Protein AF-A0A1I7S5J9-F1 (afdb_monomer_lite)

Secondary structure (DSSP, 8-state):
-----PPPHHHHHHHHHHHHHHHHHHHHHHHHHHHHHHH---HHHHHHHHHHHHHHHHHHHHHHHHHHH-EEEETTTTEEEE-SGGGGS-HHHHHHHHHHHHHHHHHHHHHHHHHHHHHHHHTS-TTSTT---GGGS-HHHHHHHHHHHHHHHHHHHHHHHHHHHHT----TT--------------TTSSSSSS---------

Radius of gyration: 27.11 Å; chains: 1; bounding box: 46×79×81 Å

Organism: Bursaphelenchus xylophilus (NCBI:txid6326)

Sequence (204 aa):
MPGYNLPSKTILDWYVVILRSVLVLDLIAVAFTVFVIFKASNSSIKQYSYFLIHHLAWCAIGESLVQLRGTVSLGENQCFLFYGLDEYLPRKVMLHYLFFSSIASLSRGACEVFLFLFRFAASIHPDSRFYFDIHSIPVWKTFVFLYCLIAINVYASTSRLESTTLMRPFNPGFTISLKPILISPVSLKERRFFVFVKKRFHLT

Structure (mmCIF, N/CA/C/O backbone):
data_AF-A0A1I7S5J9-F1
#
_entry.id   AF-A0A1I7S5J9-F1
#
loop_
_atom_site.group_PDB
_atom_site.id
_atom_site.type_symbol
_atom_site.label_atom_id
_atom_site.label_alt_id
_atom_site.label_comp_id
_atom_site.label_asym_id
_atom_site.label_entity_id
_atom_site.label_seq_id
_atom_site.pdbx_PDB_ins_code
_atom_site.Cartn_x
_atom_site.Cartn_y
_atom_site.Cartn_z
_atom_site.occupancy
_atom_site.B_iso_or_equiv
_atom_site.auth_seq_id
_atom_site.auth_comp_id
_atom_site.auth_asym_id
_atom_site.auth_atom_id
_atom_site.pdbx_PDB_model_num
ATOM 1 N N . MET A 1 1 ? 26.648 14.318 -20.212 1.00 44.19 1 MET A N 1
ATOM 2 C CA . MET A 1 1 ? 25.645 13.764 -19.277 1.00 44.19 1 MET A CA 1
ATOM 3 C C . MET A 1 1 ? 26.232 12.493 -18.690 1.00 44.19 1 MET A C 1
ATOM 5 O O . MET A 1 1 ? 26.596 11.635 -19.487 1.00 44.19 1 MET A O 1
ATOM 9 N N . PRO A 1 2 ? 26.425 12.386 -17.366 1.00 45.53 2 PRO A N 1
ATOM 10 C CA . PRO A 1 2 ? 26.871 11.132 -16.767 1.00 45.53 2 PRO A CA 1
ATOM 11 C C . PRO A 1 2 ? 25.844 10.045 -17.103 1.00 45.53 2 PRO A C 1
ATOM 13 O O . PRO A 1 2 ? 24.643 10.239 -16.916 1.00 45.53 2 PRO A O 1
ATOM 16 N N . GLY A 1 3 ? 26.307 8.943 -17.693 1.00 54.00 3 GLY A N 1
ATOM 17 C CA . GLY A 1 3 ? 25.453 7.802 -17.994 1.00 54.00 3 GLY A CA 1
ATOM 18 C C . GLY A 1 3 ? 24.926 7.223 -16.688 1.00 54.00 3 GLY A C 1
ATOM 19 O O . GLY A 1 3 ? 25.708 6.898 -15.798 1.00 54.00 3 GLY A O 1
ATOM 20 N N . TYR A 1 4 ? 23.606 7.119 -16.550 1.00 58.88 4 TYR A N 1
ATOM 21 C CA . TYR A 1 4 ? 23.027 6.375 -15.441 1.00 58.88 4 TYR A CA 1
ATOM 22 C C . TYR A 1 4 ? 23.421 4.910 -15.602 1.00 58.88 4 TYR A C 1
ATOM 24 O O . TYR A 1 4 ? 23.020 4.260 -16.570 1.00 58.88 4 TYR A O 1
ATOM 32 N N . ASN A 1 5 ? 24.204 4.397 -14.656 1.00 68.38 5 ASN A N 1
ATOM 33 C CA . ASN A 1 5 ? 24.484 2.973 -14.570 1.00 68.38 5 ASN A CA 1
ATOM 34 C C . ASN A 1 5 ? 23.189 2.273 -14.159 1.00 68.38 5 ASN A C 1
ATOM 36 O O . ASN A 1 5 ? 22.818 2.255 -12.986 1.00 68.38 5 ASN A O 1
ATOM 40 N N . LEU A 1 6 ? 22.467 1.752 -15.149 1.00 69.88 6 LEU A N 1
ATOM 41 C CA . LEU A 1 6 ? 21.321 0.889 -14.904 1.00 69.88 6 LEU A CA 1
ATOM 42 C C . LEU A 1 6 ? 21.796 -0.357 -14.135 1.00 69.88 6 LEU A C 1
ATOM 44 O O . LEU A 1 6 ? 22.893 -0.856 -14.407 1.00 69.88 6 LEU A O 1
ATOM 48 N N . PRO A 1 7 ? 20.998 -0.865 -13.178 1.00 75.00 7 PRO A N 1
ATOM 49 C CA . PRO A 1 7 ? 21.336 -2.092 -12.469 1.00 75.00 7 PRO A CA 1
ATOM 50 C C . PRO A 1 7 ? 21.503 -3.248 -13.460 1.00 75.00 7 PRO A C 1
ATOM 52 O O . PRO A 1 7 ? 20.842 -3.297 -14.500 1.00 75.00 7 PRO A O 1
ATOM 55 N N . SER A 1 8 ? 22.396 -4.189 -13.143 1.00 85.25 8 SER A N 1
ATOM 56 C CA . SER A 1 8 ? 22.592 -5.368 -13.986 1.00 85.25 8 SER A CA 1
ATOM 57 C C . SER A 1 8 ? 21.299 -6.184 -14.068 1.00 85.25 8 SER A C 1
ATOM 59 O O . SER A 1 8 ? 20.539 -6.272 -13.100 1.00 85.25 8 SER A O 1
ATOM 61 N N . LYS A 1 9 ? 21.059 -6.818 -15.221 1.00 82.38 9 LYS A N 1
ATOM 62 C CA . LYS A 1 9 ? 19.860 -7.639 -15.447 1.00 82.38 9 LYS A CA 1
ATOM 63 C C . LYS A 1 9 ? 19.673 -8.703 -14.358 1.00 82.38 9 LYS A C 1
ATOM 65 O O . LYS A 1 9 ? 18.568 -8.907 -13.883 1.00 82.38 9 LYS A O 1
ATOM 70 N N . THR A 1 10 ? 20.768 -9.305 -13.898 1.00 85.38 10 THR A N 1
ATOM 71 C CA . THR A 1 10 ? 20.751 -10.310 -12.830 1.00 85.38 10 THR A CA 1
ATOM 72 C C . THR A 1 10 ? 20.177 -9.766 -11.523 1.00 85.38 10 THR A C 1
ATOM 74 O O . THR A 1 10 ? 19.365 -10.434 -10.893 1.00 85.38 10 THR A O 1
ATOM 77 N N . ILE A 1 11 ? 20.572 -8.556 -11.109 1.00 86.00 11 ILE A N 1
ATOM 78 C CA . ILE A 1 11 ? 20.056 -7.929 -9.878 1.00 86.00 11 ILE A CA 1
ATOM 79 C C . ILE A 1 11 ? 18.554 -7.690 -10.005 1.00 86.00 11 ILE A C 1
ATOM 81 O O . ILE A 1 11 ? 17.799 -7.905 -9.058 1.00 86.00 11 ILE A O 1
ATOM 85 N N . LEU A 1 12 ? 18.127 -7.267 -11.189 1.00 82.12 12 LEU A N 1
ATOM 86 C CA . LEU A 1 12 ? 16.733 -6.993 -11.453 1.00 82.12 12 LEU A CA 1
ATOM 87 C C . LEU A 1 12 ? 15.870 -8.264 -11.452 1.00 82.12 12 LEU A C 1
ATOM 89 O O . LEU A 1 12 ? 14.803 -8.272 -10.840 1.00 82.12 12 LEU A O 1
ATOM 93 N N . ASP A 1 13 ? 16.344 -9.344 -12.073 1.00 84.00 13 ASP A N 1
ATOM 94 C CA . ASP A 1 13 ? 15.641 -10.630 -12.086 1.00 84.00 13 ASP A CA 1
ATOM 95 C C . ASP A 1 13 ? 15.451 -11.160 -10.650 1.00 84.00 13 ASP A C 1
ATOM 97 O O . ASP A 1 13 ? 14.352 -11.574 -10.271 1.00 84.00 13 ASP A O 1
ATOM 101 N N . TRP A 1 14 ? 16.487 -11.062 -9.807 1.00 88.00 14 TRP A N 1
ATOM 102 C CA . TRP A 1 14 ? 16.390 -11.405 -8.383 1.00 88.00 14 TRP A CA 1
ATOM 103 C C . TRP A 1 14 ? 15.402 -10.519 -7.624 1.00 88.00 14 TRP A C 1
ATOM 105 O O . TRP A 1 14 ? 14.615 -11.029 -6.825 1.00 88.00 14 TRP A O 1
ATOM 115 N N . TYR A 1 15 ? 15.407 -9.211 -7.888 1.00 85.44 15 TYR A N 1
ATOM 116 C CA . TYR A 1 15 ? 14.458 -8.279 -7.283 1.00 85.44 15 TYR A CA 1
ATOM 117 C C . TYR A 1 15 ? 13.005 -8.673 -7.591 1.00 85.44 15 TYR A C 1
ATOM 119 O O . TYR A 1 15 ? 12.185 -8.743 -6.676 1.00 85.44 15 TYR A O 1
ATOM 127 N N . VAL A 1 16 ? 12.696 -9.018 -8.845 1.00 84.00 16 VAL A N 1
ATOM 128 C CA . VAL A 1 16 ? 11.351 -9.461 -9.252 1.00 84.00 16 VAL A CA 1
ATOM 129 C C . VAL A 1 16 ? 10.950 -10.767 -8.560 1.00 84.00 16 VAL A C 1
ATOM 131 O O . VAL A 1 16 ? 9.805 -10.907 -8.125 1.00 84.00 16 VAL A O 1
ATOM 134 N N . VAL A 1 17 ? 11.872 -11.725 -8.421 1.00 88.44 17 VAL A N 1
ATOM 135 C CA . VAL A 1 17 ? 11.606 -12.987 -7.706 1.00 88.44 17 VAL A CA 1
ATOM 136 C C . VAL A 1 17 ? 11.303 -12.733 -6.228 1.00 88.44 17 VAL A C 1
ATOM 138 O O . VAL A 1 17 ? 10.336 -13.290 -5.701 1.00 88.44 17 VAL A O 1
ATOM 141 N N . ILE A 1 18 ? 12.080 -11.871 -5.568 1.00 89.50 18 ILE A N 1
ATOM 142 C CA . ILE A 1 18 ? 11.868 -11.508 -4.160 1.00 89.50 18 ILE A CA 1
ATOM 143 C C . ILE A 1 18 ? 10.509 -10.830 -3.990 1.00 89.50 18 ILE A C 1
ATOM 145 O O . ILE A 1 18 ? 9.713 -11.266 -3.165 1.00 89.50 18 ILE A O 1
ATOM 149 N N . LEU A 1 19 ? 10.214 -9.825 -4.813 1.00 86.81 19 LEU A N 1
ATOM 150 C CA . LEU A 1 19 ? 8.951 -9.088 -4.805 1.00 86.81 19 LEU A CA 1
ATOM 151 C C . LEU A 1 19 ? 7.740 -10.031 -4.934 1.00 86.81 19 LEU A C 1
ATOM 153 O O . LEU A 1 19 ? 6.800 -9.952 -4.148 1.00 86.81 19 LEU A O 1
ATOM 157 N N . ARG A 1 20 ? 7.784 -10.983 -5.877 1.00 86.25 20 ARG A N 1
ATOM 158 C CA . ARG A 1 20 ? 6.718 -11.986 -6.059 1.00 86.25 20 ARG A CA 1
ATOM 159 C C . ARG A 1 20 ? 6.608 -12.952 -4.881 1.00 86.25 20 ARG A C 1
ATOM 161 O O . ARG A 1 20 ? 5.505 -13.352 -4.524 1.00 86.25 20 ARG A O 1
ATOM 168 N N . SER A 1 21 ? 7.734 -13.331 -4.284 1.00 91.62 21 SER A N 1
ATOM 169 C CA . SER A 1 21 ? 7.755 -14.232 -3.126 1.00 91.62 21 SER A CA 1
ATOM 170 C C . SER A 1 21 ? 7.154 -13.562 -1.891 1.00 91.62 21 SER A C 1
ATOM 172 O O . SER A 1 21 ? 6.355 -14.179 -1.192 1.00 91.62 21 SER A O 1
ATOM 174 N N . VAL A 1 22 ? 7.483 -12.286 -1.660 1.00 90.44 22 VAL A N 1
ATOM 175 C CA . VAL A 1 22 ? 6.895 -11.476 -0.584 1.00 90.44 22 VAL A CA 1
ATOM 176 C C . VAL A 1 22 ? 5.383 -11.362 -0.761 1.00 90.44 22 VAL A C 1
ATOM 178 O O . VAL A 1 22 ? 4.659 -11.580 0.205 1.00 90.44 22 VAL A O 1
ATOM 181 N N . LEU A 1 23 ? 4.899 -11.141 -1.987 1.00 89.31 23 LEU A N 1
ATOM 182 C CA . LEU A 1 23 ? 3.463 -11.076 -2.268 1.00 89.31 23 LEU A CA 1
ATOM 183 C C . LEU A 1 23 ? 2.741 -12.375 -1.899 1.00 89.31 23 LEU A C 1
ATOM 185 O O . LEU A 1 23 ? 1.693 -12.352 -1.260 1.00 89.31 23 LEU A O 1
ATOM 189 N N . VAL A 1 24 ? 3.301 -13.523 -2.287 1.00 92.94 24 VAL A N 1
ATOM 190 C CA . VAL A 1 24 ? 2.710 -14.831 -1.965 1.00 92.94 24 VAL A CA 1
ATOM 191 C C . VAL A 1 24 ? 2.688 -15.065 -0.454 1.00 92.94 24 VAL A C 1
ATOM 193 O O . VAL A 1 24 ? 1.676 -15.524 0.075 1.00 92.94 24 VAL A O 1
ATOM 196 N N . LEU A 1 25 ? 3.775 -14.732 0.246 1.00 93.88 25 LEU A N 1
ATOM 197 C CA . LEU A 1 25 ? 3.846 -14.860 1.702 1.00 93.88 25 LEU A CA 1
ATOM 198 C C . LEU A 1 25 ? 2.836 -13.949 2.410 1.00 93.88 25 LEU A C 1
ATOM 200 O O . LEU A 1 25 ? 2.180 -14.400 3.348 1.00 93.88 25 LEU A O 1
ATOM 204 N N . ASP A 1 26 ? 2.667 -12.714 1.938 1.00 92.44 26 ASP A N 1
ATOM 205 C CA . ASP A 1 26 ? 1.691 -11.765 2.479 1.00 92.44 26 ASP A CA 1
ATOM 206 C C . ASP A 1 26 ? 0.253 -12.281 2.308 1.00 92.44 26 ASP A C 1
ATOM 208 O O . ASP A 1 26 ? -0.512 -12.347 3.270 1.00 92.44 26 ASP A O 1
ATOM 212 N N . LEU A 1 27 ? -0.095 -12.790 1.121 1.00 92.88 27 LEU A N 1
ATOM 213 C CA . LEU A 1 27 ? -1.412 -13.391 0.876 1.00 92.88 27 LEU A CA 1
ATOM 214 C C . LEU A 1 27 ? -1.688 -14.599 1.784 1.00 92.88 27 LEU A C 1
ATOM 216 O O . LEU A 1 27 ? -2.807 -14.752 2.282 1.00 92.88 27 LEU A O 1
ATOM 220 N N . ILE A 1 28 ? -0.681 -15.444 2.035 1.00 95.94 28 ILE A N 1
ATOM 221 C CA . ILE A 1 28 ? -0.796 -16.574 2.971 1.00 95.94 28 ILE A CA 1
ATOM 222 C C . ILE A 1 28 ? -1.025 -16.065 4.400 1.00 95.94 28 ILE A C 1
ATOM 224 O O . ILE A 1 28 ? -1.913 -16.568 5.094 1.00 95.94 28 ILE A O 1
ATOM 228 N N . ALA A 1 29 ? -0.263 -15.061 4.837 1.00 93.88 29 ALA A N 1
ATOM 229 C CA . ALA A 1 29 ? -0.395 -14.474 6.168 1.00 93.88 29 ALA A CA 1
ATOM 230 C C . ALA A 1 29 ? -1.773 -13.821 6.374 1.00 93.88 29 ALA A C 1
ATOM 232 O O . ALA A 1 29 ? -2.411 -14.024 7.414 1.00 93.88 29 ALA A O 1
ATOM 233 N N . VAL A 1 30 ? -2.279 -13.102 5.368 1.00 93.00 30 VAL A N 1
ATOM 234 C CA . VAL A 1 30 ? -3.625 -12.512 5.372 1.00 93.00 30 VAL A CA 1
ATOM 235 C C . VAL A 1 30 ? -4.692 -13.602 5.454 1.00 93.00 30 VAL A C 1
ATOM 237 O O . VAL A 1 30 ? -5.572 -13.525 6.313 1.00 93.00 30 VAL A O 1
ATOM 240 N N . ALA A 1 31 ? -4.602 -14.647 4.626 1.00 94.06 31 ALA A N 1
ATOM 241 C CA . ALA A 1 31 ? -5.555 -15.757 4.649 1.00 94.06 31 ALA A CA 1
ATOM 242 C C . ALA A 1 31 ? -5.579 -16.465 6.015 1.00 94.06 31 ALA A C 1
ATOM 244 O O . ALA A 1 31 ? -6.653 -16.736 6.561 1.00 94.06 31 ALA A O 1
ATOM 245 N N . PHE A 1 32 ? -4.404 -16.706 6.604 1.00 95.50 32 PHE A N 1
ATOM 246 C CA . PHE A 1 32 ? -4.283 -17.275 7.945 1.00 95.50 32 PHE A CA 1
ATOM 247 C C . PHE A 1 32 ? -4.897 -16.361 9.015 1.00 95.50 32 PHE A C 1
ATOM 249 O O . PHE A 1 32 ? -5.641 -16.827 9.878 1.00 95.50 32 PHE A O 1
ATOM 256 N N . THR A 1 33 ? -4.661 -15.052 8.930 1.00 92.94 33 THR A N 1
ATOM 257 C CA . THR A 1 33 ? -5.228 -14.069 9.866 1.00 92.94 33 THR A CA 1
ATOM 258 C C . THR A 1 33 ? -6.754 -14.042 9.794 1.00 92.94 33 THR A C 1
ATOM 260 O O . THR A 1 33 ? -7.424 -14.097 10.826 1.00 92.94 33 THR A O 1
ATOM 263 N N . VAL A 1 34 ? -7.323 -14.032 8.585 1.00 92.38 34 VAL A N 1
ATOM 264 C CA . VAL A 1 34 ? -8.777 -14.119 8.374 1.00 92.38 34 VAL A CA 1
ATOM 265 C C . VAL A 1 34 ? -9.336 -15.408 8.983 1.00 92.38 34 VAL A C 1
ATOM 267 O O . VAL A 1 34 ? -10.342 -15.368 9.693 1.00 92.38 34 VAL A O 1
ATOM 270 N N . PHE A 1 35 ? -8.663 -16.543 8.777 1.00 93.75 35 PHE A N 1
ATOM 271 C CA . PHE A 1 35 ? -9.053 -17.819 9.377 1.00 93.75 35 PHE A CA 1
ATOM 272 C C . PHE A 1 35 ? -9.064 -17.768 10.915 1.00 93.75 35 PHE A C 1
ATOM 274 O O . PHE A 1 35 ? -10.033 -18.215 11.534 1.00 93.75 35 PHE A O 1
ATOM 281 N N . VAL A 1 36 ? -8.036 -17.181 11.538 1.00 92.62 36 VAL A N 1
ATOM 282 C CA . VAL A 1 36 ? -7.965 -17.000 12.999 1.00 92.62 36 VAL A CA 1
ATOM 283 C C . VAL A 1 36 ? -9.107 -16.115 13.506 1.00 92.62 36 VAL A C 1
ATOM 285 O O . VAL A 1 36 ? -9.748 -16.467 14.496 1.00 92.62 36 VAL A O 1
ATOM 288 N N . ILE A 1 37 ? -9.418 -15.014 12.812 1.00 90.00 37 ILE A N 1
ATOM 289 C CA . ILE A 1 37 ? -10.535 -14.124 13.175 1.00 90.00 37 ILE A CA 1
ATOM 290 C C . ILE A 1 37 ? -11.867 -14.883 13.137 1.00 90.00 37 ILE A C 1
ATOM 292 O O . ILE A 1 37 ? -12.656 -14.772 14.074 1.00 90.00 37 ILE A O 1
ATOM 296 N N . PHE A 1 38 ? -12.106 -15.699 12.106 1.00 89.19 38 PHE A N 1
ATOM 297 C CA . PHE A 1 38 ? -13.321 -16.517 12.018 1.00 89.19 38 PHE A CA 1
ATOM 298 C C . PHE A 1 38 ? -13.411 -17.592 13.108 1.00 89.19 38 PHE A C 1
ATOM 300 O O . PHE A 1 38 ? -14.512 -17.945 13.535 1.00 89.19 38 PHE A O 1
ATOM 307 N N . LYS A 1 39 ? -12.272 -18.127 13.561 1.00 91.69 39 LYS A N 1
ATOM 308 C CA . LYS A 1 39 ? -12.216 -19.137 14.629 1.00 91.69 39 LYS A CA 1
ATOM 309 C C . LYS A 1 39 ? -12.283 -18.549 16.038 1.00 91.69 39 LYS A C 1
ATOM 311 O O . LYS A 1 39 ? -12.544 -19.302 16.976 1.00 91.69 39 LYS A O 1
ATOM 316 N N . ALA A 1 40 ? -12.084 -17.245 16.204 1.00 89.38 40 ALA A N 1
ATOM 317 C CA . ALA A 1 40 ? -12.133 -16.603 17.508 1.00 89.38 40 ALA A CA 1
ATOM 318 C C . ALA A 1 40 ? -13.533 -16.727 18.145 1.00 89.38 40 ALA A C 1
ATOM 320 O O . ALA A 1 40 ? -14.552 -16.323 17.581 1.00 89.38 40 ALA A O 1
ATOM 321 N N . SER A 1 41 ? -13.586 -17.284 19.356 1.00 76.00 41 SER A N 1
ATOM 322 C CA . SER A 1 41 ? -14.830 -17.497 20.107 1.00 76.00 41 SER A CA 1
ATOM 323 C C . SER A 1 41 ? -15.251 -16.293 20.959 1.00 76.00 41 SER A C 1
ATOM 325 O O . SER A 1 41 ? -16.404 -16.232 21.382 1.00 76.00 41 SER A O 1
ATOM 327 N N . ASN A 1 42 ? -14.356 -15.324 21.178 1.00 84.44 42 ASN A N 1
ATOM 328 C CA . ASN A 1 42 ? -14.613 -14.151 22.016 1.00 84.44 42 ASN A CA 1
ATOM 329 C C . ASN A 1 42 ? -15.722 -13.259 21.435 1.00 84.44 42 ASN A C 1
ATOM 331 O O . ASN A 1 42 ? -15.660 -12.837 20.277 1.00 84.44 42 ASN A O 1
ATOM 335 N N . SER A 1 43 ? -16.709 -12.917 22.267 1.00 78.00 43 SER A N 1
ATOM 336 C CA . SER A 1 43 ? -17.863 -12.084 21.895 1.00 78.00 43 SER A CA 1
ATOM 337 C C . SER A 1 43 ? -17.450 -10.704 21.375 1.00 78.00 43 SER A C 1
ATOM 339 O O . SER A 1 43 ? -17.957 -10.267 20.343 1.00 78.00 43 SER A O 1
ATOM 341 N N . SER A 1 44 ? -16.463 -10.066 22.014 1.00 76.06 44 SER A N 1
ATOM 342 C CA . SER A 1 44 ? -15.930 -8.771 21.578 1.00 76.06 44 SER A CA 1
ATOM 343 C C . SER A 1 44 ? -15.309 -8.841 20.181 1.00 76.06 44 SER A C 1
ATOM 345 O O . SER A 1 44 ? -15.511 -7.942 19.373 1.00 76.06 44 SER A O 1
ATOM 347 N N . ILE A 1 45 ? -14.598 -9.926 19.850 1.00 75.62 45 ILE A N 1
ATOM 348 C CA . ILE A 1 45 ? -13.990 -10.092 18.520 1.00 75.62 45 ILE A CA 1
ATOM 349 C C . ILE A 1 45 ? -15.076 -10.310 17.466 1.00 75.62 45 ILE A C 1
ATOM 351 O O . ILE A 1 45 ? -14.992 -9.732 16.386 1.00 75.62 45 ILE A O 1
ATOM 355 N N . LYS A 1 46 ? -16.136 -11.068 17.774 1.00 78.56 46 LYS A N 1
ATOM 356 C CA . LYS A 1 46 ? -17.253 -11.276 16.840 1.00 78.56 46 LYS A CA 1
ATOM 357 C C . LYS A 1 46 ? -17.949 -9.973 16.456 1.00 78.56 46 LYS A C 1
ATOM 359 O O . LYS A 1 46 ? -18.221 -9.787 15.272 1.00 78.56 46 LYS A O 1
ATOM 364 N N . GLN A 1 47 ? -18.163 -9.062 17.408 1.00 83.00 47 GLN A N 1
ATOM 365 C CA . GLN A 1 47 ? -18.820 -7.775 17.149 1.00 83.00 47 GLN A CA 1
ATOM 366 C C . GLN A 1 47 ? -18.047 -6.905 16.141 1.00 83.00 47 GLN A C 1
ATOM 368 O O . GLN A 1 47 ? -18.664 -6.232 15.320 1.00 83.00 47 GLN A O 1
ATOM 373 N N . TYR A 1 48 ? -16.710 -6.967 16.150 1.00 82.06 48 TYR A N 1
ATOM 374 C CA . TYR A 1 48 ? -15.851 -6.187 15.245 1.00 82.06 48 TYR A CA 1
ATOM 375 C C . TYR A 1 48 ? -15.243 -7.002 14.092 1.00 82.06 48 TYR A C 1
ATOM 377 O O . TYR A 1 48 ? -14.533 -6.444 13.256 1.00 82.06 48 TYR A O 1
ATOM 385 N N . SER A 1 49 ? -15.523 -8.305 14.017 1.00 82.75 49 SER A N 1
ATOM 386 C CA . SER A 1 49 ? -14.899 -9.233 13.062 1.00 82.75 49 SER A CA 1
ATOM 387 C C . SER A 1 49 ? -15.105 -8.813 11.607 1.00 82.75 49 SER A C 1
ATOM 389 O O . SER A 1 49 ? -14.149 -8.789 10.837 1.00 82.75 49 SER A O 1
ATOM 391 N N . TYR A 1 50 ? -16.323 -8.403 11.245 1.00 82.12 50 TYR A N 1
ATOM 392 C CA . TYR A 1 50 ? -16.644 -7.950 9.892 1.00 82.12 50 TYR A CA 1
ATOM 393 C C . TYR A 1 50 ? -15.852 -6.696 9.501 1.00 82.12 50 TYR A C 1
ATOM 395 O O . TYR A 1 50 ? -15.261 -6.645 8.424 1.00 82.12 50 TYR A O 1
ATOM 403 N N . PHE A 1 51 ? -15.781 -5.708 10.399 1.00 83.62 51 PHE A N 1
ATOM 404 C CA . PHE A 1 51 ? -15.001 -4.490 10.176 1.00 83.62 51 PHE A CA 1
ATOM 405 C C . PHE A 1 51 ? -13.506 -4.800 10.039 1.00 83.62 51 PHE A C 1
ATOM 407 O O . PHE A 1 51 ? -12.848 -4.278 9.141 1.00 83.62 51 PHE A O 1
ATOM 414 N N . LEU A 1 52 ? -12.982 -5.690 10.888 1.00 83.88 52 LEU A N 1
ATOM 415 C CA . LEU A 1 52 ? -11.575 -6.082 10.873 1.00 83.88 52 LEU A CA 1
ATOM 416 C C . LEU A 1 52 ? -11.201 -6.835 9.590 1.00 83.88 52 LEU A C 1
ATOM 418 O O . LEU A 1 52 ? -10.180 -6.521 8.984 1.00 83.88 52 LEU A O 1
ATOM 422 N N . ILE A 1 53 ? -12.034 -7.783 9.148 1.00 87.38 53 ILE A N 1
ATOM 423 C CA . ILE A 1 53 ? -11.821 -8.527 7.897 1.00 87.38 53 ILE A CA 1
ATOM 424 C C . ILE A 1 53 ? -11.898 -7.582 6.699 1.00 87.38 53 ILE A C 1
ATOM 426 O O . ILE A 1 53 ? -11.041 -7.644 5.822 1.00 87.38 53 ILE A O 1
ATOM 430 N N . HIS A 1 54 ? -12.886 -6.686 6.669 1.00 84.50 54 HIS A N 1
ATOM 431 C CA . HIS A 1 54 ? -13.021 -5.706 5.597 1.00 84.50 54 HIS A CA 1
ATOM 432 C C . HIS A 1 54 ? -11.797 -4.781 5.527 1.00 84.50 54 HIS A C 1
ATOM 434 O O . HIS A 1 54 ? -11.233 -4.588 4.452 1.00 84.50 54 HIS A O 1
ATOM 440 N N . HIS A 1 55 ? -11.337 -4.259 6.668 1.00 83.31 55 HIS A N 1
ATOM 441 C CA . HIS A 1 55 ? -10.118 -3.452 6.745 1.00 83.31 55 HIS A CA 1
ATOM 442 C C . HIS A 1 55 ? -8.889 -4.232 6.257 1.00 83.31 55 HIS A C 1
ATOM 444 O O . HIS A 1 55 ? -8.153 -3.750 5.400 1.00 83.31 55 HIS A O 1
ATOM 450 N N . LEU A 1 56 ? -8.701 -5.462 6.746 1.00 88.94 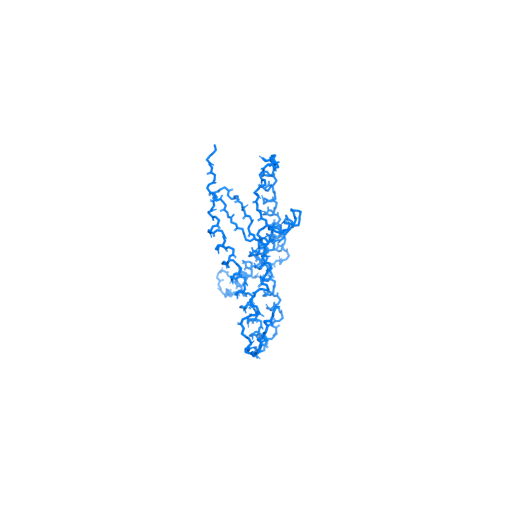56 LEU A N 1
ATOM 451 C CA . LEU A 1 56 ? -7.586 -6.326 6.358 1.00 88.94 56 LEU A CA 1
ATOM 452 C C . LEU A 1 56 ? -7.594 -6.639 4.854 1.00 88.94 56 LEU A C 1
ATOM 454 O O . LEU A 1 56 ? -6.541 -6.606 4.223 1.00 88.94 56 LEU A O 1
ATOM 458 N N . ALA A 1 57 ? -8.767 -6.888 4.268 1.00 86.88 57 ALA A N 1
ATOM 459 C CA . ALA A 1 57 ? -8.915 -7.129 2.837 1.00 86.88 57 ALA A CA 1
ATOM 460 C C . ALA A 1 57 ? -8.491 -5.907 2.008 1.00 86.88 57 ALA A C 1
ATOM 462 O O . ALA A 1 57 ? -7.721 -6.050 1.060 1.00 86.88 57 ALA A O 1
ATOM 463 N N . TRP A 1 58 ? -8.927 -4.700 2.383 1.00 83.06 58 TRP A N 1
ATOM 464 C CA . TRP A 1 58 ? -8.503 -3.473 1.701 1.00 83.06 58 TRP A CA 1
ATOM 465 C C . TRP A 1 58 ? -7.011 -3.193 1.863 1.00 83.06 58 TRP A C 1
ATOM 467 O O . TRP A 1 58 ? -6.370 -2.763 0.900 1.00 83.06 58 TRP A O 1
ATOM 477 N N . CYS A 1 59 ? -6.441 -3.485 3.035 1.00 87.38 59 CYS A N 1
ATOM 478 C CA . CYS A 1 59 ? -4.999 -3.414 3.231 1.00 87.38 59 CYS A CA 1
ATOM 479 C C . CYS A 1 59 ? -4.281 -4.376 2.278 1.00 87.38 59 CYS A C 1
ATOM 481 O O . CYS A 1 59 ? -3.447 -3.918 1.497 1.00 87.38 59 CYS A O 1
ATOM 483 N N . ALA A 1 60 ? -4.664 -5.654 2.250 1.00 88.94 60 ALA A N 1
ATOM 484 C CA . ALA A 1 60 ? -4.062 -6.660 1.374 1.00 88.94 60 ALA A CA 1
ATOM 485 C C . ALA A 1 60 ? -4.173 -6.294 -0.118 1.00 88.94 60 ALA A C 1
ATOM 487 O O . ALA A 1 60 ? -3.201 -6.429 -0.862 1.00 88.94 60 ALA A O 1
ATOM 488 N N . ILE A 1 61 ? -5.324 -5.767 -0.556 1.00 86.56 61 ILE A N 1
ATOM 489 C CA . ILE A 1 61 ? -5.515 -5.264 -1.927 1.00 86.56 61 ILE A CA 1
ATOM 490 C C . ILE A 1 61 ? -4.541 -4.116 -2.215 1.00 86.56 61 ILE A C 1
ATOM 492 O O . ILE A 1 61 ? -3.850 -4.137 -3.233 1.00 86.56 61 ILE A O 1
ATOM 496 N N . GLY A 1 62 ? -4.457 -3.126 -1.323 1.00 85.50 62 GLY A N 1
ATOM 497 C CA . GLY A 1 62 ? -3.548 -1.991 -1.481 1.00 85.50 62 GLY A CA 1
ATOM 498 C C . GLY A 1 62 ? -2.080 -2.415 -1.541 1.00 85.50 62 GLY A C 1
ATOM 499 O O . GLY A 1 62 ? -1.340 -1.939 -2.399 1.00 85.50 62 GLY A O 1
ATOM 500 N N . GLU A 1 63 ? -1.670 -3.346 -0.679 1.00 85.75 63 GLU A N 1
ATOM 501 C CA . GLU A 1 63 ? -0.304 -3.881 -0.651 1.00 85.75 63 GLU A CA 1
ATOM 502 C C . GLU A 1 63 ? 0.021 -4.646 -1.929 1.00 85.75 63 GLU A C 1
ATOM 504 O O . GLU A 1 63 ? 1.049 -4.401 -2.557 1.00 85.75 63 GLU A O 1
ATOM 509 N N . SER A 1 64 ? -0.909 -5.497 -2.366 1.00 87.88 64 SER A N 1
ATOM 510 C CA . SER A 1 64 ? -0.780 -6.261 -3.603 1.00 87.88 64 SER A CA 1
ATOM 511 C C . SER A 1 64 ? -0.598 -5.337 -4.804 1.00 87.88 64 SER A C 1
ATOM 513 O O . SER A 1 64 ? 0.300 -5.560 -5.609 1.00 87.88 64 SER A O 1
ATOM 515 N N . LEU A 1 65 ? -1.386 -4.261 -4.908 1.00 84.81 65 LEU A N 1
ATOM 516 C CA . LEU A 1 65 ? -1.263 -3.286 -5.998 1.00 84.81 65 LEU A CA 1
ATOM 517 C C . LEU A 1 65 ? 0.113 -2.602 -6.018 1.00 84.81 65 LEU A C 1
ATOM 519 O O . LEU A 1 65 ? 0.688 -2.403 -7.090 1.00 84.81 65 LEU A O 1
ATOM 523 N N . VAL A 1 66 ? 0.656 -2.263 -4.846 1.00 82.25 66 VAL A N 1
ATOM 524 C CA . VAL A 1 66 ? 1.983 -1.639 -4.717 1.00 82.25 66 VAL A CA 1
ATOM 525 C C . VAL A 1 66 ? 3.099 -2.621 -5.046 1.00 82.25 66 VAL A C 1
ATOM 527 O O . VAL A 1 66 ? 4.027 -2.268 -5.774 1.00 82.25 66 VAL A O 1
ATOM 530 N N . GLN A 1 67 ? 3.012 -3.850 -4.538 1.00 84.31 67 GLN A N 1
ATOM 531 C CA . GLN A 1 67 ? 4.009 -4.878 -4.807 1.00 84.31 67 GLN A CA 1
ATOM 532 C C . GLN A 1 67 ? 4.009 -5.254 -6.287 1.00 84.31 67 GLN A C 1
ATOM 534 O O . GLN A 1 67 ? 5.067 -5.283 -6.899 1.00 84.31 67 GLN A O 1
ATOM 539 N N . LEU A 1 68 ? 2.842 -5.433 -6.905 1.00 82.06 68 LEU A N 1
ATOM 540 C CA . LEU A 1 68 ? 2.725 -5.757 -8.329 1.00 82.06 68 LEU A CA 1
ATOM 541 C C . LEU A 1 68 ? 3.320 -4.687 -9.257 1.00 82.06 68 LEU A C 1
ATOM 543 O O . LEU A 1 68 ? 3.786 -5.043 -10.338 1.00 82.06 68 LEU A O 1
ATOM 547 N N . ARG A 1 69 ? 3.350 -3.418 -8.821 1.00 80.31 69 ARG A N 1
ATOM 548 C CA . ARG A 1 69 ? 3.960 -2.287 -9.541 1.00 80.31 69 ARG A CA 1
ATOM 549 C C . ARG A 1 69 ? 5.491 -2.392 -9.634 1.00 80.31 69 ARG A C 1
ATOM 551 O O . ARG A 1 69 ? 6.090 -1.904 -10.588 1.00 80.31 69 ARG A O 1
ATOM 558 N N . GLY A 1 70 ? 6.147 -2.993 -8.633 1.00 71.19 70 GLY A N 1
ATOM 559 C CA . GLY A 1 70 ? 7.595 -3.251 -8.647 1.00 71.19 70 GLY A CA 1
ATOM 560 C C . GLY A 1 70 ? 8.455 -2.021 -8.970 1.00 71.19 70 GLY A C 1
ATOM 561 O O . GLY A 1 70 ? 9.238 -2.045 -9.921 1.00 71.19 70 GLY A O 1
ATOM 562 N N . THR A 1 71 ? 8.276 -0.922 -8.227 1.00 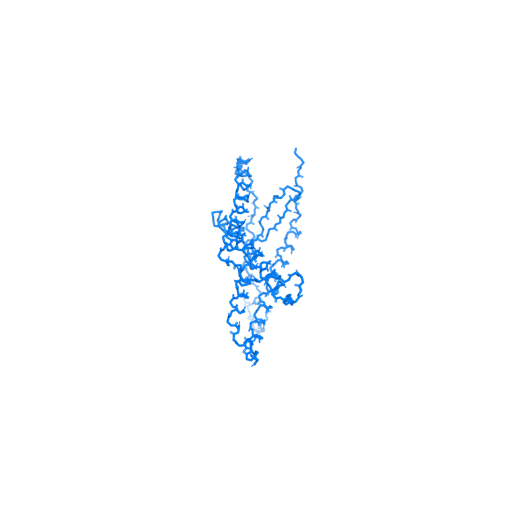71.62 71 THR A N 1
ATOM 563 C CA . THR A 1 71 ? 9.017 0.331 -8.462 1.00 71.62 71 THR A CA 1
ATOM 564 C C . THR A 1 71 ? 10.437 0.298 -7.931 1.00 71.62 71 THR A C 1
ATOM 566 O O . THR A 1 71 ? 10.643 0.103 -6.733 1.00 71.62 71 THR A O 1
ATOM 569 N N . VAL A 1 72 ? 11.387 0.664 -8.788 1.00 68.44 72 VAL A N 1
ATOM 570 C CA . VAL A 1 72 ? 12.786 0.903 -8.425 1.00 68.44 72 VAL A CA 1
ATOM 571 C C . VAL A 1 72 ? 13.119 2.375 -8.672 1.00 68.44 72 VAL A C 1
ATOM 573 O O . VAL A 1 72 ? 12.906 2.883 -9.771 1.00 68.44 72 VAL A O 1
ATOM 576 N N . SER A 1 73 ? 13.635 3.077 -7.660 1.00 69.50 73 SER A N 1
ATOM 577 C CA . SER A 1 73 ? 14.147 4.444 -7.833 1.00 69.50 73 SER A CA 1
ATOM 578 C C . SER A 1 73 ? 15.557 4.398 -8.420 1.00 69.50 73 SER A C 1
ATOM 580 O O . SER A 1 73 ? 16.464 3.812 -7.830 1.00 69.50 73 SER A O 1
ATOM 582 N N . LEU A 1 74 ? 15.756 5.033 -9.571 1.00 64.25 74 LEU A N 1
ATOM 583 C CA . LEU A 1 74 ? 17.057 5.211 -10.207 1.00 64.25 74 LEU A CA 1
ATOM 584 C C . LEU A 1 74 ? 17.746 6.452 -9.621 1.00 64.25 74 LEU A C 1
ATOM 586 O O . LEU A 1 74 ? 17.663 7.552 -10.168 1.00 64.25 74 LEU A O 1
ATOM 590 N N . GLY A 1 75 ? 18.432 6.258 -8.495 1.00 59.34 75 GLY A N 1
ATOM 591 C CA . GLY A 1 75 ? 19.304 7.265 -7.884 1.00 59.34 75 GLY A CA 1
ATOM 592 C C . GLY A 1 75 ? 18.580 8.460 -7.251 1.00 59.34 75 GLY A C 1
ATOM 593 O O . GLY A 1 75 ? 17.395 8.397 -6.923 1.00 59.34 75 GLY A O 1
ATOM 594 N N . GLU A 1 76 ? 19.328 9.551 -7.064 1.00 55.62 76 GLU A N 1
ATOM 595 C CA . GLU A 1 76 ? 18.917 10.749 -6.308 1.00 55.62 76 GLU A CA 1
ATOM 596 C C . GLU A 1 76 ? 17.800 11.559 -6.984 1.00 55.62 76 GLU A C 1
ATOM 598 O O . GLU A 1 76 ? 17.045 12.260 -6.314 1.00 55.62 76 GLU A O 1
ATOM 603 N N . ASN A 1 77 ? 17.623 11.412 -8.300 1.00 54.97 77 ASN A N 1
ATOM 604 C CA . ASN A 1 77 ? 16.669 12.212 -9.074 1.00 54.97 77 ASN A CA 1
ATOM 605 C C . ASN A 1 77 ? 15.222 11.701 -9.010 1.00 54.97 77 ASN A C 1
ATOM 607 O O . ASN A 1 77 ? 14.372 12.193 -9.750 1.00 54.97 77 ASN A O 1
ATOM 611 N N . GLN A 1 78 ? 14.924 10.729 -8.138 1.00 58.03 78 GLN A N 1
ATOM 612 C CA . GLN A 1 78 ? 13.574 10.176 -7.956 1.00 58.03 78 GLN A CA 1
ATOM 613 C C . GLN A 1 78 ? 12.942 9.710 -9.285 1.00 58.03 78 GLN A C 1
ATOM 615 O O . GLN A 1 78 ? 11.727 9.774 -9.476 1.00 58.03 78 GLN A O 1
ATOM 620 N N . CYS A 1 79 ? 13.769 9.257 -10.235 1.00 62.66 79 CYS A N 1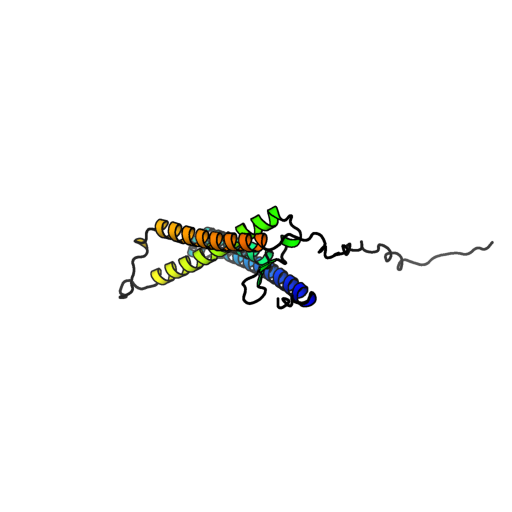
ATOM 621 C CA . CYS A 1 79 ? 13.295 8.657 -11.473 1.00 62.66 79 CYS A CA 1
ATOM 622 C C . CYS A 1 79 ? 12.875 7.219 -11.175 1.00 62.66 79 CYS A C 1
ATOM 624 O O . CYS A 1 79 ? 13.720 6.368 -10.912 1.00 62.66 79 CYS A O 1
ATOM 626 N N . PHE A 1 80 ? 11.577 6.936 -11.213 1.00 64.62 80 PHE A N 1
ATOM 627 C CA . PHE A 1 80 ? 11.072 5.585 -10.989 1.00 64.62 80 PHE A CA 1
ATOM 628 C C . PHE A 1 80 ? 11.090 4.783 -12.283 1.00 64.62 80 PHE A C 1
ATOM 630 O O . PHE A 1 80 ? 10.602 5.245 -13.317 1.00 64.62 80 PHE A O 1
ATOM 637 N N . LEU A 1 81 ? 11.631 3.571 -12.210 1.00 67.81 81 LEU A N 1
ATOM 638 C CA . LEU A 1 81 ? 11.483 2.570 -13.250 1.00 67.81 81 LEU A CA 1
ATOM 639 C C . LEU A 1 81 ? 10.604 1.427 -12.741 1.00 67.81 81 LEU A C 1
ATOM 641 O O . LEU A 1 81 ? 10.691 1.025 -11.579 1.00 67.81 81 LEU A O 1
ATOM 645 N N . PHE A 1 82 ? 9.718 0.960 -13.613 1.00 70.56 82 PHE A N 1
ATOM 646 C CA . PHE A 1 82 ? 8.670 -0.002 -13.294 1.00 70.56 82 PHE A CA 1
ATOM 647 C C . PHE A 1 82 ? 9.038 -1.335 -13.936 1.00 70.56 82 PHE A C 1
ATOM 649 O O . PHE A 1 82 ? 9.162 -1.408 -15.156 1.00 70.56 82 PHE A O 1
ATOM 656 N N . TYR A 1 83 ? 9.246 -2.360 -13.110 1.00 69.12 83 TYR A N 1
ATOM 657 C CA . TYR A 1 83 ? 9.622 -3.713 -13.546 1.00 69.12 83 TYR A CA 1
ATOM 658 C C . TYR A 1 83 ? 8.636 -4.780 -13.040 1.00 69.12 83 TYR A C 1
ATOM 660 O O . TYR A 1 83 ? 8.973 -5.954 -12.881 1.00 69.12 83 TYR A O 1
ATOM 668 N N . GLY A 1 84 ? 7.415 -4.347 -12.728 1.00 69.75 84 GLY A N 1
ATOM 669 C CA . GLY A 1 84 ? 6.327 -5.188 -12.254 1.00 69.75 84 GLY A CA 1
ATOM 670 C C . GLY A 1 84 ? 5.582 -5.938 -13.361 1.00 69.75 84 GLY A C 1
ATOM 671 O O . GLY A 1 84 ? 6.079 -6.158 -14.466 1.00 69.75 84 GLY A O 1
ATOM 672 N N . LEU A 1 85 ? 4.337 -6.315 -13.068 1.00 66.12 85 LEU A N 1
ATOM 673 C CA . LEU A 1 85 ? 3.420 -6.922 -14.050 1.00 66.12 85 LEU A CA 1
ATOM 674 C C . LEU A 1 85 ? 3.065 -5.943 -15.191 1.00 66.12 85 LEU A C 1
ATOM 676 O O . LEU A 1 85 ? 2.599 -6.338 -16.259 1.00 66.12 85 LEU A O 1
ATOM 680 N N . ASP A 1 86 ? 3.347 -4.666 -14.960 1.00 64.62 86 ASP A N 1
ATOM 681 C CA . ASP A 1 86 ? 3.050 -3.526 -15.807 1.00 64.62 86 ASP A CA 1
ATOM 682 C C . ASP A 1 86 ? 3.834 -3.527 -17.132 1.00 64.62 86 ASP A C 1
ATOM 684 O O . ASP A 1 86 ? 3.380 -2.917 -18.099 1.00 64.62 86 ASP A O 1
ATOM 688 N N . GLU A 1 87 ? 4.958 -4.253 -17.215 1.00 65.75 87 GLU A N 1
ATOM 689 C CA . GLU A 1 87 ? 5.758 -4.388 -18.445 1.00 65.75 87 GLU A CA 1
ATOM 690 C C . GLU A 1 87 ? 4.980 -5.089 -19.575 1.00 65.75 87 GLU A C 1
ATOM 692 O O . GLU A 1 87 ? 5.175 -4.795 -20.754 1.00 65.75 87 GLU A O 1
ATOM 697 N N . TYR A 1 88 ? 4.047 -5.979 -19.221 1.00 74.00 88 TYR A N 1
ATOM 698 C CA . TYR A 1 88 ? 3.217 -6.713 -20.182 1.00 74.00 88 TYR A CA 1
ATOM 699 C C . TYR A 1 88 ? 1.946 -5.951 -20.583 1.00 74.00 88 TYR A C 1
ATOM 701 O O . TYR A 1 88 ? 1.197 -6.412 -21.449 1.00 74.00 88 TYR A O 1
ATOM 709 N N . LEU A 1 89 ? 1.668 -4.804 -19.953 1.00 74.94 89 LEU A N 1
ATOM 710 C CA . LEU A 1 89 ? 0.450 -4.035 -20.183 1.00 74.94 89 LEU A CA 1
ATOM 711 C C . LEU A 1 89 ? 0.661 -2.952 -21.253 1.00 74.94 89 LEU A C 1
ATOM 713 O O . LEU A 1 89 ? 1.712 -2.314 -21.319 1.00 74.94 89 LEU A O 1
ATOM 717 N N . PRO A 1 90 ? -0.361 -2.656 -22.077 1.00 79.25 90 PRO A N 1
ATOM 718 C CA . PRO A 1 90 ? -0.289 -1.531 -22.999 1.00 79.25 90 PRO A CA 1
ATOM 719 C C . PRO A 1 90 ? -0.129 -0.214 -22.224 1.00 79.25 90 PRO A C 1
ATOM 721 O O . PRO A 1 90 ? -0.776 -0.001 -21.197 1.00 79.25 90 PRO A O 1
ATOM 724 N N . ARG A 1 91 ? 0.680 0.715 -22.760 1.00 72.25 91 ARG A N 1
ATOM 725 C CA . ARG A 1 91 ? 1.094 1.977 -22.103 1.00 72.25 91 ARG A CA 1
ATOM 726 C C . ARG A 1 91 ? -0.040 2.738 -21.405 1.00 72.25 91 ARG A C 1
ATOM 728 O O . ARG A 1 91 ? 0.161 3.263 -20.316 1.00 72.25 91 ARG A O 1
ATOM 735 N N . LYS A 1 92 ? -1.227 2.815 -22.021 1.00 75.56 92 LYS A N 1
ATOM 736 C CA . LYS A 1 92 ? -2.388 3.504 -21.430 1.00 75.56 92 LYS A CA 1
ATOM 737 C C . LYS A 1 92 ? -2.874 2.818 -20.150 1.00 75.56 92 LYS A C 1
ATOM 739 O O . LYS A 1 92 ? -3.146 3.509 -19.175 1.00 75.56 92 LYS A O 1
ATOM 744 N N . VAL A 1 93 ? -2.958 1.488 -20.142 1.00 75.81 93 VAL A N 1
ATOM 745 C CA . VAL A 1 93 ? -3.404 0.699 -18.981 1.00 75.81 93 VAL A CA 1
ATOM 746 C C . VAL A 1 93 ? -2.348 0.731 -17.882 1.00 75.81 93 VAL A C 1
ATOM 748 O O . VAL A 1 93 ? -2.693 0.972 -16.731 1.00 75.81 93 VAL A O 1
ATOM 751 N N . MET A 1 94 ? -1.069 0.603 -18.248 1.00 75.50 94 MET A N 1
ATOM 752 C CA . MET A 1 94 ? 0.060 0.758 -17.324 1.00 75.50 94 MET A CA 1
ATOM 753 C C . MET A 1 94 ? -0.002 2.097 -16.575 1.00 75.50 94 MET A C 1
ATOM 755 O O . MET A 1 94 ? 0.126 2.134 -15.356 1.00 75.50 94 MET A O 1
ATOM 759 N N . LEU A 1 95 ? -0.258 3.199 -17.288 1.00 75.06 95 LEU A N 1
ATOM 760 C CA . LEU A 1 95 ? -0.349 4.528 -16.681 1.00 75.06 95 LEU A CA 1
ATOM 761 C C . LEU A 1 95 ? -1.503 4.623 -15.666 1.00 75.06 95 LEU A C 1
ATOM 763 O O . LEU A 1 95 ? -1.313 5.128 -14.563 1.00 75.06 95 LEU A O 1
ATOM 767 N N . HIS A 1 96 ? -2.687 4.108 -16.015 1.00 77.62 96 HIS A N 1
ATOM 768 C CA . HIS A 1 96 ? -3.841 4.095 -15.107 1.00 77.62 96 HIS A CA 1
ATOM 769 C C . HIS A 1 96 ? -3.580 3.222 -13.881 1.00 77.62 96 HIS A C 1
ATOM 771 O O . HIS A 1 96 ? -3.893 3.625 -12.763 1.00 77.62 96 HIS A O 1
ATOM 777 N N . TYR A 1 97 ? -2.971 2.055 -14.082 1.00 77.44 97 TYR A N 1
ATOM 778 C CA . TYR A 1 97 ? -2.599 1.146 -13.007 1.00 77.44 97 TYR A CA 1
ATOM 779 C C . TYR A 1 97 ? -1.609 1.793 -12.027 1.00 77.44 97 TYR A C 1
ATOM 781 O O . TYR A 1 97 ? -1.787 1.736 -10.809 1.00 77.44 97 TYR A O 1
ATOM 789 N N . LEU A 1 98 ? -0.605 2.494 -12.551 1.00 75.56 98 LEU A N 1
ATOM 790 C CA . LEU A 1 98 ? 0.384 3.239 -11.775 1.00 75.56 98 LEU A CA 1
ATOM 791 C C . LEU A 1 98 ? -0.257 4.373 -10.962 1.00 75.56 98 LEU A C 1
ATOM 793 O O . LEU A 1 98 ? 0.073 4.551 -9.785 1.00 75.56 98 LEU A O 1
ATOM 797 N N . PHE A 1 99 ? -1.206 5.107 -11.546 1.00 76.56 99 PHE A N 1
ATOM 798 C CA . PHE A 1 99 ? -1.952 6.132 -10.815 1.00 76.56 99 PHE A CA 1
ATOM 799 C C . PHE A 1 99 ? -2.829 5.537 -9.722 1.00 76.56 99 PHE A C 1
ATOM 801 O O . PHE A 1 99 ? -2.756 5.973 -8.573 1.00 76.56 99 PHE A O 1
ATOM 808 N N . PHE A 1 100 ? -3.613 4.516 -10.056 1.00 80.50 100 PHE A N 1
ATOM 809 C CA . PHE A 1 100 ? -4.533 3.892 -9.116 1.00 80.50 100 PHE A CA 1
ATOM 810 C C . PHE A 1 100 ? -3.796 3.244 -7.938 1.00 80.50 100 PHE A C 1
ATOM 812 O O . PHE A 1 100 ? -4.167 3.467 -6.788 1.00 80.50 100 PHE A O 1
ATOM 819 N N . SER A 1 101 ? -2.703 2.522 -8.199 1.00 79.81 101 SER A N 1
ATOM 820 C CA . SER A 1 101 ? -1.858 1.930 -7.151 1.00 79.81 101 SER A CA 1
ATOM 821 C C . SER A 1 101 ? -1.207 2.990 -6.256 1.00 79.81 101 SER A C 1
ATOM 823 O O . SER A 1 101 ? -1.148 2.813 -5.041 1.00 79.81 101 SER A O 1
ATOM 825 N N . SER A 1 102 ? -0.775 4.125 -6.817 1.00 77.44 102 SER A N 1
ATOM 826 C CA . SER A 1 102 ? -0.201 5.228 -6.032 1.00 77.44 102 SER A CA 1
ATOM 827 C C . SER A 1 102 ? -1.249 5.904 -5.145 1.00 77.44 102 SER A C 1
ATOM 829 O O . SER A 1 102 ? -0.988 6.142 -3.965 1.00 77.44 102 SER A O 1
ATOM 831 N N . ILE A 1 103 ? -2.451 6.150 -5.678 1.00 79.38 103 ILE A N 1
ATOM 832 C CA . ILE A 1 103 ? -3.589 6.670 -4.906 1.00 79.38 103 ILE A CA 1
ATOM 833 C C . ILE A 1 103 ? -3.945 5.698 -3.783 1.00 79.38 103 ILE A C 1
ATOM 835 O O . ILE A 1 103 ? -4.069 6.124 -2.636 1.00 79.38 103 ILE A O 1
ATOM 839 N N . ALA A 1 104 ? -4.066 4.404 -4.086 1.00 79.81 104 ALA A N 1
ATOM 840 C CA . ALA A 1 104 ? -4.397 3.377 -3.105 1.00 79.81 104 ALA A CA 1
ATOM 841 C C . ALA A 1 104 ? 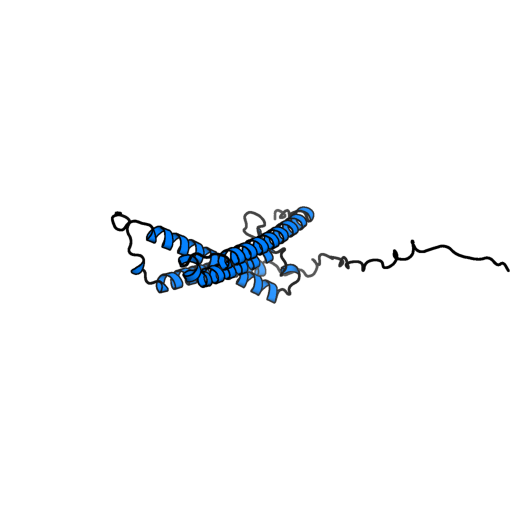-3.347 3.302 -1.985 1.00 79.81 104 ALA A C 1
ATOM 843 O O . ALA A 1 104 ? -3.705 3.311 -0.808 1.00 79.81 104 ALA A O 1
ATOM 844 N N . SER A 1 105 ? -2.056 3.314 -2.334 1.00 79.12 105 SER A N 1
ATOM 845 C CA . SER A 1 105 ? -0.952 3.289 -1.368 1.00 79.12 105 SER A CA 1
ATOM 846 C C . SER A 1 105 ? -0.951 4.503 -0.444 1.00 79.12 105 SER A C 1
ATOM 848 O O . SER A 1 105 ? -0.800 4.353 0.768 1.00 79.12 105 SER A O 1
ATOM 850 N N . LEU A 1 106 ? -1.106 5.705 -1.007 1.00 80.38 106 LEU A N 1
ATOM 851 C CA . LEU A 1 106 ? -1.121 6.950 -0.237 1.00 80.38 106 LEU A CA 1
ATOM 852 C C . LEU A 1 106 ? -2.357 7.030 0.655 1.00 80.38 106 LEU A C 1
ATOM 854 O O . LEU A 1 106 ? -2.243 7.382 1.826 1.00 80.38 106 LEU A O 1
ATOM 858 N N . SER A 1 107 ? -3.518 6.651 0.118 1.00 77.94 107 SER A N 1
ATOM 859 C CA . SER A 1 107 ? -4.774 6.614 0.869 1.00 77.94 107 SER A CA 1
ATOM 860 C C . SER A 1 107 ? -4.675 5.649 2.043 1.00 77.94 107 SER A C 1
ATOM 862 O O . SER A 1 107 ? -5.033 6.012 3.158 1.00 77.94 107 SER A O 1
ATOM 864 N N . ARG A 1 108 ? -4.116 4.450 1.828 1.00 81.25 108 ARG A N 1
ATOM 865 C CA . ARG A 1 108 ? -3.869 3.494 2.910 1.00 81.25 108 ARG A CA 1
ATOM 866 C C . ARG A 1 108 ? -2.924 4.073 3.960 1.00 81.25 108 ARG A C 1
ATOM 868 O O . ARG A 1 108 ? -3.268 4.057 5.136 1.00 81.25 108 ARG A O 1
ATOM 875 N N . GLY A 1 109 ? -1.762 4.591 3.555 1.00 79.75 109 GLY A N 1
ATOM 876 C CA . GLY A 1 109 ? -0.790 5.165 4.492 1.00 79.75 109 GLY A CA 1
ATOM 877 C C . GLY A 1 109 ? -1.393 6.292 5.335 1.00 79.75 109 GLY A C 1
ATOM 878 O O . GLY A 1 109 ? -1.233 6.310 6.553 1.00 79.75 109 GLY A O 1
ATOM 879 N N . ALA A 1 110 ? -2.162 7.179 4.705 1.00 79.00 110 ALA A N 1
ATOM 880 C CA . ALA A 1 110 ? -2.902 8.238 5.381 1.00 79.00 110 ALA A CA 1
ATOM 881 C C . ALA A 1 110 ? -3.933 7.696 6.386 1.00 79.00 110 ALA A C 1
ATOM 883 O O . ALA A 1 110 ? -3.992 8.174 7.520 1.00 79.00 110 ALA A O 1
ATOM 884 N N . CYS A 1 111 ? -4.719 6.691 5.991 1.00 78.62 111 CYS A N 1
ATOM 885 C CA . CYS A 1 111 ? -5.702 6.051 6.863 1.00 78.62 111 CYS A CA 1
ATOM 886 C C . CYS A 1 111 ? -5.050 5.376 8.075 1.00 78.62 111 CYS A C 1
ATOM 888 O O . CYS A 1 111 ? -5.537 5.554 9.186 1.00 78.62 111 CYS A O 1
ATOM 890 N N . GLU A 1 112 ? -3.948 4.646 7.891 1.00 81.19 112 GLU A N 1
ATOM 891 C CA . GLU A 1 112 ? -3.233 3.959 8.978 1.00 81.19 112 GLU A CA 1
ATOM 892 C C . GLU A 1 112 ? -2.619 4.954 9.971 1.00 81.19 112 GLU A C 1
ATOM 894 O O . GLU A 1 112 ? -2.777 4.805 11.183 1.00 81.19 112 GLU A O 1
ATOM 899 N N . VAL A 1 113 ? -1.982 6.021 9.470 1.00 81.31 113 VAL A N 1
ATOM 900 C CA . VAL A 1 113 ? -1.450 7.098 10.321 1.00 81.31 113 VAL A CA 1
ATOM 901 C C . VAL A 1 113 ? -2.578 7.769 11.100 1.00 81.31 113 VAL A C 1
ATOM 903 O O . VAL A 1 113 ? -2.448 7.999 12.302 1.00 81.31 113 VAL A O 1
ATOM 906 N N . PHE A 1 114 ? -3.709 8.048 10.449 1.00 80.38 114 PHE A N 1
ATOM 907 C CA . PHE A 1 114 ? -4.859 8.630 11.128 1.00 80.38 114 PHE A CA 1
ATOM 908 C C . PHE A 1 114 ? -5.449 7.685 12.183 1.00 80.38 114 PHE A C 1
ATOM 910 O O . PHE A 1 114 ? -5.720 8.115 13.302 1.00 80.38 114 PHE A O 1
ATOM 917 N N . LEU A 1 115 ? -5.604 6.397 11.867 1.00 81.50 115 LEU A N 1
ATOM 918 C CA . LEU A 1 115 ? -6.110 5.383 12.791 1.00 81.50 115 LEU A CA 1
ATOM 919 C C . LEU A 1 115 ? -5.194 5.237 14.013 1.00 81.50 115 LEU A C 1
ATOM 921 O O . LEU A 1 115 ? -5.682 5.111 15.139 1.00 81.50 115 LEU A O 1
ATOM 925 N N . PHE A 1 116 ? -3.877 5.288 13.802 1.00 83.50 116 PHE A N 1
ATOM 926 C CA . PHE A 1 116 ? -2.889 5.310 14.874 1.00 83.50 116 PHE A CA 1
ATOM 927 C C . PHE A 1 116 ? -3.053 6.546 15.761 1.00 83.50 116 PHE A C 1
ATOM 929 O O . PHE A 1 116 ? -3.200 6.396 16.971 1.00 83.50 116 PHE A O 1
ATOM 936 N N . LEU A 1 117 ? -3.093 7.748 15.176 1.00 83.81 117 LEU A N 1
ATOM 937 C CA . LEU A 1 117 ? -3.261 8.998 15.926 1.00 83.81 117 LEU A CA 1
ATOM 938 C C . LEU A 1 117 ? -4.574 9.020 16.713 1.00 83.81 117 LEU A C 1
ATOM 940 O O . LEU A 1 117 ? -4.587 9.406 17.879 1.00 83.81 117 LEU A O 1
ATOM 944 N N . PHE A 1 118 ? -5.660 8.555 16.096 1.00 82.38 118 PHE A N 1
ATOM 945 C CA . PHE A 1 118 ? -6.969 8.449 16.727 1.00 82.38 118 PHE A CA 1
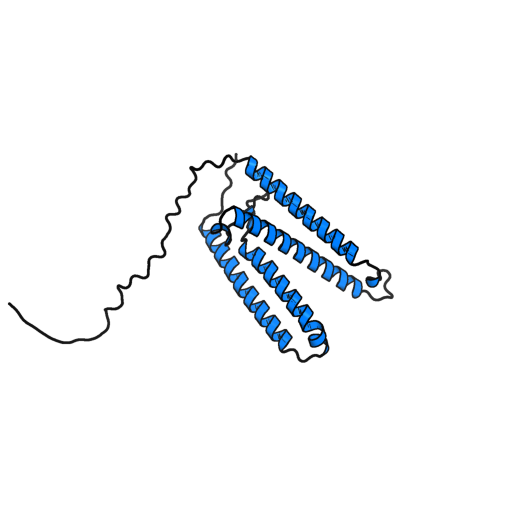ATOM 946 C C . PHE A 1 118 ? -6.928 7.513 17.939 1.00 82.38 118 PHE A C 1
ATOM 948 O O . PHE A 1 118 ? -7.370 7.881 19.023 1.00 82.38 118 PHE A O 1
ATOM 955 N N . ARG A 1 119 ? -6.364 6.309 17.785 1.00 83.19 119 ARG A N 1
ATOM 956 C CA . ARG A 1 119 ? -6.244 5.342 18.888 1.00 83.19 119 ARG A CA 1
ATOM 957 C C . ARG A 1 119 ? -5.304 5.829 19.982 1.00 83.19 119 ARG A C 1
ATOM 959 O O . ARG A 1 119 ? -5.608 5.644 21.156 1.00 83.19 119 ARG A O 1
ATOM 966 N N . PHE A 1 120 ? -4.190 6.449 19.603 1.00 84.62 120 PHE A N 1
ATOM 967 C CA . PHE A 1 120 ? -3.242 7.028 20.545 1.00 84.62 120 PHE A CA 1
ATOM 968 C C . PHE A 1 120 ? -3.930 8.088 21.402 1.00 84.62 120 PHE A C 1
ATOM 970 O O . PHE A 1 120 ? -3.931 7.973 22.624 1.00 84.62 120 PHE A O 1
ATOM 977 N N . ALA A 1 121 ? -4.599 9.054 20.775 1.00 84.25 121 ALA A N 1
ATOM 978 C CA . ALA A 1 121 ? -5.322 10.080 21.506 1.00 84.25 121 ALA A CA 1
ATOM 979 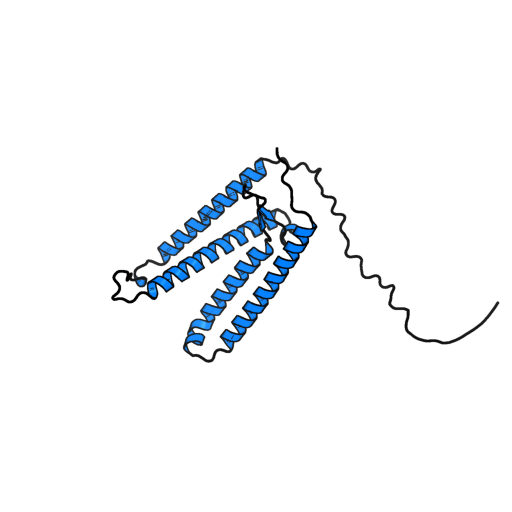C C . ALA A 1 121 ? -6.440 9.466 22.379 1.00 84.25 121 ALA A C 1
ATOM 981 O O . ALA A 1 121 ? -6.618 9.888 23.517 1.00 84.25 121 ALA A O 1
ATOM 982 N N . ALA A 1 122 ? -7.153 8.438 21.893 1.00 81.94 122 ALA A N 1
ATOM 983 C CA . ALA A 1 122 ? -8.260 7.811 22.627 1.00 81.94 122 ALA A CA 1
ATOM 984 C C . ALA A 1 122 ? -7.786 6.988 23.833 1.00 81.94 122 ALA A C 1
ATOM 986 O O . ALA A 1 122 ? -8.569 6.694 24.731 1.00 81.94 122 ALA A O 1
ATOM 987 N N . SER A 1 123 ? -6.506 6.609 23.854 1.00 84.69 123 SER A N 1
ATOM 988 C CA . SER A 1 123 ? -5.884 5.905 24.977 1.00 84.69 123 SER A CA 1
ATOM 989 C C . SER A 1 123 ? -5.433 6.833 26.111 1.00 84.69 123 SER A C 1
ATOM 991 O O . SER A 1 123 ? -5.101 6.351 27.194 1.00 84.69 123 SER A O 1
ATOM 993 N N . ILE A 1 124 ? -5.411 8.153 25.888 1.00 87.88 124 ILE A N 1
ATOM 994 C CA . ILE A 1 124 ? -5.008 9.127 26.905 1.00 87.88 124 ILE A CA 1
ATOM 995 C C . ILE A 1 124 ? -6.103 9.216 27.972 1.00 87.88 124 ILE A C 1
ATOM 997 O O . ILE A 1 124 ? -7.263 9.479 27.666 1.00 87.88 124 ILE A O 1
ATOM 1001 N N . HIS A 1 125 ? -5.722 9.022 29.238 1.00 87.31 125 HIS A N 1
ATOM 1002 C CA . HIS A 1 125 ? -6.656 9.099 30.360 1.00 87.31 125 HIS A CA 1
ATOM 1003 C C . HIS A 1 125 ? -7.307 10.496 30.449 1.00 87.31 125 HIS A C 1
ATOM 1005 O O . HIS A 1 125 ? -6.582 11.484 30.292 1.00 87.31 125 HIS A O 1
ATOM 1011 N N . PRO A 1 126 ? -8.615 10.607 30.762 1.00 85.06 126 PRO A N 1
ATOM 1012 C CA . PRO A 1 126 ? -9.325 11.889 30.869 1.00 85.06 126 PRO A CA 1
ATOM 1013 C C . PRO A 1 126 ? -8.672 12.915 31.803 1.00 85.06 126 PRO A C 1
ATOM 1015 O O . PRO A 1 126 ? -8.695 14.108 31.529 1.00 85.06 126 PRO A O 1
ATOM 1018 N N . ASP A 1 127 ? -8.031 12.444 32.874 1.00 91.00 127 ASP A N 1
ATOM 1019 C CA . ASP A 1 127 ? -7.358 13.303 33.863 1.00 91.00 127 ASP A CA 1
ATOM 1020 C C . ASP A 1 127 ? -5.988 13.832 33.400 1.00 91.00 127 ASP A C 1
ATOM 1022 O O . ASP A 1 127 ? -5.333 14.612 34.096 1.00 91.00 127 ASP A O 1
ATOM 1026 N N . SER A 1 128 ? -5.505 13.393 32.237 1.00 89.38 128 SER A N 1
ATOM 1027 C CA . SER A 1 128 ? -4.247 13.876 31.678 1.00 89.38 128 SER A CA 1
ATOM 1028 C C . SER A 1 128 ? -4.387 15.317 31.194 1.00 89.38 128 SER A C 1
ATOM 1030 O O . SER A 1 128 ? -5.349 15.677 30.521 1.00 89.38 128 SER A O 1
ATOM 1032 N N . ARG A 1 129 ? -3.351 16.136 31.409 1.00 87.12 129 ARG A N 1
ATOM 1033 C CA . ARG A 1 129 ? -3.261 17.496 30.835 1.00 87.12 129 ARG A CA 1
ATOM 1034 C C . ARG A 1 129 ? -3.280 17.515 29.303 1.00 87.12 129 ARG A C 1
ATOM 1036 O O . ARG A 1 129 ? -3.511 18.563 28.714 1.00 87.12 129 ARG A O 1
ATOM 1043 N N . PHE A 1 130 ? -3.001 16.372 28.679 1.00 83.50 130 PHE A N 1
ATOM 1044 C CA . PHE A 1 130 ? -3.005 16.187 27.230 1.00 83.50 130 PHE A CA 1
ATOM 1045 C C . PHE A 1 130 ? -4.276 15.493 26.725 1.00 83.50 130 PHE A C 1
ATOM 1047 O O . PHE A 1 130 ? -4.308 15.069 25.571 1.00 83.50 130 PHE A O 1
ATOM 1054 N N . TYR A 1 131 ? -5.300 15.331 27.572 1.00 85.75 131 TYR A N 1
ATOM 1055 C CA . TYR A 1 131 ? -6.574 14.781 27.132 1.00 85.75 131 TYR A CA 1
ATOM 1056 C C . TYR A 1 131 ? -7.207 15.700 26.089 1.00 85.75 131 TYR A C 1
ATOM 1058 O O . TYR A 1 131 ? -7.330 16.912 26.275 1.00 85.75 131 TYR A O 1
ATOM 1066 N N . PHE A 1 132 ? -7.613 15.096 24.983 1.00 80.12 132 PHE A N 1
ATOM 1067 C CA . PHE A 1 132 ? -8.306 15.766 23.905 1.00 80.12 132 PHE A CA 1
ATOM 1068 C C . PHE A 1 132 ? -9.548 14.944 23.570 1.00 80.12 132 PHE A C 1
ATOM 1070 O O . PHE A 1 132 ? -9.438 13.751 23.287 1.00 80.12 132 PHE A O 1
ATOM 1077 N N . ASP A 1 133 ? -10.725 15.571 23.595 1.00 79.88 133 ASP A N 1
ATOM 1078 C CA . ASP A 1 133 ? -11.969 14.889 23.245 1.00 79.88 133 ASP A CA 1
ATOM 1079 C C . ASP A 1 133 ? -12.036 14.659 21.732 1.00 79.88 133 ASP A C 1
ATOM 1081 O O . ASP A 1 133 ? -12.402 15.528 20.938 1.00 79.88 133 ASP A O 1
ATOM 1085 N N . ILE A 1 134 ? -11.673 13.452 21.326 1.00 75.50 134 ILE A N 1
ATOM 1086 C CA . ILE A 1 134 ? -11.635 13.021 19.927 1.00 75.50 134 ILE A CA 1
ATOM 1087 C C . ILE A 1 134 ? -13.025 12.956 19.307 1.00 75.50 134 ILE A C 1
ATOM 1089 O O . ILE A 1 134 ? -13.151 13.099 18.089 1.00 75.50 134 ILE A O 1
ATOM 1093 N N . HIS A 1 135 ? -14.073 12.787 20.115 1.00 76.56 135 HIS A N 1
ATOM 1094 C CA . HIS A 1 135 ? -15.445 12.773 19.618 1.00 76.56 135 HIS A CA 1
ATOM 1095 C C . HIS A 1 135 ? -15.896 14.162 19.153 1.00 76.56 135 HIS A C 1
ATOM 1097 O O . HIS A 1 135 ? -16.817 14.265 18.342 1.00 76.56 135 HIS A O 1
ATOM 1103 N N . SER A 1 136 ? -15.205 15.222 19.589 1.00 78.75 136 SER A N 1
ATOM 1104 C CA . SER A 1 136 ? -15.427 16.589 19.113 1.00 78.75 136 SER A CA 1
ATOM 1105 C C . SER A 1 136 ? -14.810 16.870 17.735 1.00 78.75 136 SER A C 1
ATOM 1107 O O . SER A 1 136 ? -15.164 17.868 17.099 1.00 78.75 136 SER A O 1
ATOM 1109 N N . ILE A 1 137 ? -13.912 16.006 17.235 1.00 76.94 137 ILE A N 1
ATOM 1110 C CA . ILE A 1 137 ? -13.293 16.198 15.920 1.00 76.94 137 ILE A CA 1
ATOM 1111 C C . ILE A 1 137 ? -14.330 15.876 14.842 1.00 76.94 137 ILE A C 1
ATOM 1113 O O . ILE A 1 137 ? -14.767 14.728 14.726 1.00 76.94 137 ILE A O 1
ATOM 1117 N N . PRO A 1 138 ? -14.693 16.841 13.983 1.00 79.25 138 PRO A N 1
ATOM 1118 C CA . PRO A 1 138 ? -15.568 16.566 12.857 1.00 79.25 138 PRO A CA 1
ATOM 1119 C C . PRO A 1 138 ? -14.835 15.665 11.859 1.00 79.25 138 PRO A C 1
ATOM 1121 O O . PRO A 1 138 ? -14.036 16.132 11.048 1.00 79.25 138 PRO A O 1
ATOM 1124 N N . VAL A 1 139 ? -15.142 14.368 11.907 1.00 75.75 139 VAL A N 1
ATOM 1125 C CA . VAL A 1 139 ? -14.529 13.305 11.092 1.00 75.75 139 VAL A CA 1
ATOM 1126 C C . VAL A 1 139 ? -14.488 13.666 9.600 1.00 75.75 139 VAL A C 1
ATOM 1128 O O . VAL A 1 139 ? -13.506 13.395 8.911 1.00 75.75 139 VAL A O 1
ATOM 1131 N N . TRP A 1 140 ? -15.516 14.360 9.100 1.00 72.38 140 TRP A N 1
ATOM 1132 C CA . TRP A 1 140 ? -15.579 14.816 7.711 1.00 72.38 140 TRP A CA 1
ATOM 1133 C C . TRP A 1 140 ? -14.474 15.821 7.343 1.00 72.38 140 TRP A C 1
ATOM 1135 O O . TRP A 1 140 ? -13.953 15.754 6.232 1.00 72.38 140 TRP A O 1
ATOM 1145 N N . LYS A 1 141 ? -14.062 16.718 8.256 1.00 76.81 141 LYS A N 1
ATOM 1146 C CA . LYS A 1 141 ? -12.969 17.675 7.989 1.00 76.81 141 LYS A CA 1
ATOM 1147 C C . LYS A 1 141 ? -11.648 16.940 7.815 1.00 76.81 141 LYS A C 1
ATOM 1149 O O . LYS A 1 141 ? -10.857 17.300 6.948 1.00 76.81 141 LYS A O 1
ATOM 1154 N N . THR A 1 142 ? -11.442 15.882 8.594 1.00 73.56 142 THR A N 1
ATOM 1155 C CA . THR A 1 142 ? -10.266 15.027 8.459 1.00 73.56 142 THR A CA 1
ATOM 1156 C C . THR A 1 142 ? -10.263 14.283 7.129 1.00 73.56 142 THR A C 1
ATOM 1158 O O . THR A 1 142 ? -9.239 14.267 6.451 1.00 73.56 142 THR A O 1
ATOM 1161 N N . PHE A 1 143 ? -11.404 13.728 6.705 1.00 74.31 143 PHE A N 1
ATOM 1162 C CA . PHE A 1 143 ? -11.521 13.098 5.385 1.00 74.31 143 PHE A CA 1
ATOM 1163 C C . PHE A 1 143 ? -11.204 14.070 4.247 1.00 74.31 143 PHE A C 1
ATOM 1165 O O . PHE A 1 143 ? -10.444 13.720 3.347 1.00 74.31 143 PHE A O 1
ATOM 1172 N N . VAL A 1 144 ? -11.732 15.296 4.304 1.00 77.12 144 VAL A N 1
ATOM 1173 C CA . VAL A 1 144 ? -11.443 16.336 3.304 1.00 77.12 144 VAL A CA 1
ATOM 1174 C C . VAL A 1 144 ? -9.955 16.688 3.296 1.00 77.12 144 VAL A C 1
ATOM 1176 O O . VAL A 1 144 ? -9.350 16.749 2.230 1.00 77.12 144 VAL A O 1
ATOM 1179 N N . PHE A 1 145 ? -9.337 16.859 4.467 1.00 78.88 145 PHE A N 1
ATOM 1180 C CA . PHE A 1 145 ? -7.906 17.143 4.573 1.00 78.88 145 PHE A CA 1
ATOM 1181 C C . PHE A 1 145 ? -7.039 16.023 3.978 1.00 78.88 145 PHE A C 1
ATOM 1183 O O . PHE A 1 145 ? -6.148 16.295 3.171 1.00 78.88 145 PHE A O 1
ATOM 1190 N N . LEU A 1 146 ? -7.333 14.764 4.315 1.00 76.69 146 LEU A N 1
ATOM 1191 C CA . LEU A 1 146 ? -6.631 13.604 3.763 1.00 76.69 146 LEU A CA 1
ATOM 1192 C C . LEU A 1 146 ? -6.818 13.502 2.246 1.00 76.69 146 LEU A C 1
ATOM 1194 O O . LEU A 1 146 ? -5.843 13.295 1.524 1.00 76.69 146 LEU A O 1
ATOM 1198 N N . TYR A 1 147 ? -8.039 13.712 1.749 1.00 78.31 147 TYR A N 1
ATOM 1199 C CA . TYR A 1 147 ? -8.325 13.727 0.317 1.00 78.31 147 TYR A CA 1
ATOM 1200 C C . TYR A 1 147 ? -7.529 14.818 -0.412 1.00 78.31 147 TYR A C 1
ATOM 1202 O O . TYR A 1 147 ? -6.918 14.543 -1.444 1.00 78.31 147 TYR A O 1
ATOM 1210 N N . CYS A 1 148 ? -7.456 16.029 0.150 1.00 77.94 148 CYS A N 1
ATOM 1211 C CA . CYS A 1 148 ? -6.640 17.115 -0.392 1.00 77.94 148 CYS A CA 1
ATOM 1212 C C . CYS A 1 148 ? -5.151 16.747 -0.441 1.00 77.94 148 CYS A C 1
ATOM 1214 O O . CYS A 1 148 ? -4.504 16.978 -1.461 1.00 77.94 148 CYS A O 1
ATOM 1216 N N . LEU A 1 149 ? -4.600 16.136 0.614 1.00 75.88 149 LEU A N 1
ATOM 1217 C CA . LEU A 1 149 ? -3.199 15.697 0.626 1.00 75.88 149 LEU A CA 1
ATOM 1218 C C . LEU A 1 149 ? -2.915 14.616 -0.422 1.00 75.88 149 LEU A C 1
ATOM 1220 O O . LEU A 1 149 ? -1.875 14.666 -1.086 1.00 75.88 149 LEU A O 1
ATOM 1224 N N . ILE A 1 150 ? -3.832 13.662 -0.595 1.00 76.88 150 ILE A N 1
ATOM 1225 C CA . ILE A 1 150 ? -3.731 12.630 -1.633 1.00 76.88 150 ILE A CA 1
ATOM 1226 C C . ILE A 1 150 ? -3.776 13.289 -3.015 1.00 76.88 150 ILE A C 1
ATOM 1228 O O . ILE A 1 150 ? -2.890 13.042 -3.830 1.00 76.88 150 ILE A O 1
ATOM 1232 N N . ALA A 1 151 ? -4.738 14.182 -3.262 1.00 76.12 151 ALA A N 1
ATOM 1233 C CA . ALA A 1 151 ? -4.875 14.893 -4.531 1.00 76.12 151 ALA A CA 1
ATOM 1234 C C . ALA A 1 151 ? -3.631 15.735 -4.871 1.00 76.12 151 ALA A C 1
ATOM 1236 O O . ALA A 1 151 ? -3.157 15.684 -6.005 1.00 76.12 151 ALA A O 1
ATOM 1237 N N . ILE A 1 152 ? -3.052 16.444 -3.893 1.00 77.25 152 ILE A N 1
ATOM 1238 C CA . ILE A 1 152 ? -1.815 17.222 -4.070 1.00 77.25 152 ILE A CA 1
ATOM 1239 C C . ILE A 1 152 ? -0.636 16.306 -4.419 1.00 77.25 152 ILE A C 1
ATOM 1241 O O . ILE A 1 152 ? 0.109 16.604 -5.351 1.00 77.25 152 ILE A O 1
ATOM 1245 N N . ASN A 1 153 ? -0.466 15.181 -3.719 1.00 72.12 153 ASN A N 1
ATOM 1246 C CA . ASN A 1 153 ? 0.622 14.237 -4.004 1.00 72.12 153 ASN A CA 1
ATOM 1247 C C . ASN A 1 153 ? 0.473 13.578 -5.380 1.00 72.12 153 ASN A C 1
ATOM 1249 O O . ASN A 1 153 ? 1.460 13.401 -6.099 1.00 72.12 153 ASN A O 1
ATOM 1253 N N . VAL A 1 154 ? -0.760 13.246 -5.767 1.00 71.12 154 VAL A N 1
ATOM 1254 C CA . VAL A 1 154 ? -1.072 12.720 -7.100 1.00 71.12 154 VAL A CA 1
ATOM 1255 C C . VAL A 1 154 ? -0.750 13.772 -8.154 1.00 71.12 154 VAL A C 1
ATOM 1257 O O . VAL A 1 154 ? -0.015 13.470 -9.089 1.00 71.12 154 VAL A O 1
ATOM 1260 N N . TYR A 1 155 ? -1.197 15.015 -7.970 1.00 73.56 155 TYR A N 1
ATOM 1261 C CA . TYR A 1 155 ? -0.892 16.122 -8.875 1.00 73.56 155 TYR A CA 1
ATOM 1262 C C . TYR A 1 155 ? 0.623 16.367 -9.003 1.00 73.56 155 TYR A C 1
ATOM 1264 O O . TYR A 1 155 ? 1.162 16.437 -10.111 1.00 73.56 155 TYR A O 1
ATOM 1272 N N . ALA A 1 156 ? 1.352 16.399 -7.888 1.00 70.81 156 ALA A N 1
ATOM 1273 C CA . ALA A 1 156 ? 2.807 16.547 -7.883 1.00 70.81 156 ALA A CA 1
ATOM 1274 C C . ALA A 1 156 ? 3.519 15.388 -8.609 1.00 70.81 156 ALA A C 1
ATOM 1276 O O . ALA A 1 156 ? 4.503 15.598 -9.319 1.00 70.81 156 ALA A O 1
ATOM 1277 N N . SER A 1 157 ? 2.997 14.166 -8.490 1.00 64.38 157 SER A N 1
ATOM 1278 C CA . SER A 1 157 ? 3.533 12.993 -9.190 1.00 64.38 157 SER A CA 1
ATOM 1279 C C . SER A 1 157 ? 3.205 13.020 -10.691 1.00 64.38 157 SER A C 1
ATOM 1281 O O . SER A 1 157 ? 4.080 12.743 -11.512 1.00 64.38 157 SER A O 1
ATOM 1283 N N . THR A 1 158 ? 1.976 13.405 -11.068 1.00 64.88 158 THR A N 1
ATOM 1284 C CA . THR A 1 158 ? 1.539 13.543 -12.474 1.00 64.88 158 THR A CA 1
ATOM 1285 C C . THR A 1 158 ? 2.334 14.611 -13.223 1.00 64.88 158 THR A C 1
ATOM 1287 O O . THR A 1 158 ? 2.839 14.347 -14.310 1.00 64.88 158 THR A O 1
ATOM 1290 N N . SER A 1 159 ? 2.512 15.791 -12.622 1.00 64.44 159 SER A N 1
ATOM 1291 C CA . SER A 1 159 ? 3.226 16.917 -13.237 1.00 64.44 159 SER A CA 1
ATOM 1292 C C . SER A 1 159 ? 4.707 16.602 -13.458 1.00 64.44 159 SER A C 1
ATOM 1294 O O . SER A 1 159 ? 5.302 17.028 -14.448 1.00 64.44 159 SER A O 1
ATOM 1296 N N . ARG A 1 160 ? 5.300 15.774 -12.589 1.00 61.97 160 ARG A N 1
ATOM 1297 C CA . ARG A 1 160 ? 6.647 15.223 -12.786 1.00 61.97 160 ARG A CA 1
ATOM 1298 C C . ARG A 1 160 ? 6.723 14.178 -13.902 1.00 61.97 160 ARG A C 1
ATOM 1300 O O . ARG A 1 160 ? 7.701 14.144 -14.645 1.00 61.97 160 ARG A O 1
ATOM 1307 N N . LEU A 1 161 ? 5.706 13.332 -14.054 1.00 57.09 161 LEU A N 1
ATOM 1308 C CA . LEU A 1 161 ? 5.625 12.376 -15.168 1.00 57.09 161 LEU A CA 1
ATOM 1309 C C . LEU A 1 161 ? 5.505 13.092 -16.525 1.00 57.09 161 LEU A C 1
ATOM 1311 O O . LEU A 1 161 ? 6.147 12.686 -17.499 1.00 57.09 161 LEU A O 1
ATOM 1315 N N . GLU A 1 162 ? 4.728 14.173 -16.581 1.00 57.09 162 GLU A N 1
ATOM 1316 C CA . GLU A 1 162 ? 4.542 14.992 -17.784 1.00 57.09 162 GLU A CA 1
ATOM 1317 C C . GLU A 1 162 ? 5.826 15.737 -18.181 1.00 57.09 162 GLU A C 1
ATOM 1319 O O . GLU A 1 162 ? 6.261 15.670 -19.333 1.00 57.09 162 GLU A O 1
ATOM 1324 N N . SER A 1 163 ? 6.525 16.341 -17.216 1.00 54.44 163 SER A N 1
ATOM 1325 C CA . SER A 1 163 ? 7.814 16.996 -17.481 1.00 54.44 163 SER A CA 1
ATOM 1326 C C . SER A 1 163 ? 8.902 16.015 -17.937 1.00 54.44 163 SER A C 1
ATOM 1328 O O . SER A 1 163 ? 9.743 16.363 -18.766 1.00 54.44 163 SER A O 1
ATOM 1330 N N . THR A 1 164 ? 8.845 14.759 -17.484 1.00 50.28 164 THR A N 1
ATOM 1331 C CA . THR A 1 164 ? 9.775 13.702 -17.918 1.00 50.28 164 THR A CA 1
ATOM 1332 C C . THR A 1 164 ? 9.464 13.193 -19.333 1.00 50.28 164 THR A C 1
ATOM 1334 O O . THR A 1 164 ? 10.374 12.808 -20.070 1.00 50.28 164 THR A O 1
ATOM 1337 N N . THR A 1 165 ? 8.194 13.200 -19.751 1.00 46.44 165 THR A N 1
ATOM 1338 C CA . THR A 1 165 ? 7.785 12.749 -21.095 1.00 46.44 165 THR A CA 1
ATOM 1339 C C . THR A 1 165 ? 8.012 13.804 -22.177 1.00 46.44 165 THR A C 1
ATOM 1341 O O . THR A 1 165 ? 8.323 13.433 -23.308 1.00 46.44 165 THR A O 1
ATOM 1344 N N . LEU A 1 166 ? 7.956 15.095 -21.839 1.00 41.81 166 LEU A N 1
ATOM 1345 C CA . LEU A 1 166 ? 8.277 16.192 -22.764 1.00 41.81 166 LEU A CA 1
ATOM 1346 C C . LEU A 1 166 ? 9.773 16.281 -23.128 1.00 41.81 166 LEU A C 1
ATOM 1348 O O . LEU A 1 166 ? 10.108 16.820 -24.180 1.00 41.81 166 LEU A O 1
ATOM 1352 N N . MET A 1 167 ? 10.680 15.716 -22.319 1.00 38.62 167 MET A N 1
ATOM 1353 C CA . MET A 1 167 ? 12.132 15.750 -22.579 1.00 38.62 167 MET A CA 1
ATOM 1354 C C . MET A 1 167 ? 12.669 14.601 -23.454 1.00 38.62 167 MET A C 1
ATOM 1356 O O . MET A 1 167 ? 13.864 14.572 -23.751 1.00 38.62 167 MET A O 1
ATOM 1360 N N . ARG A 1 168 ? 11.833 13.654 -23.902 1.00 38.31 168 ARG A N 1
ATOM 1361 C CA . ARG A 1 168 ? 12.250 12.625 -24.873 1.00 38.31 168 ARG A CA 1
ATOM 1362 C C . ARG A 1 168 ? 11.318 12.606 -26.084 1.00 38.31 168 ARG A C 1
ATOM 1364 O O . ARG A 1 168 ? 10.248 12.005 -25.991 1.00 38.31 168 ARG A O 1
ATOM 1371 N N . PRO A 1 169 ? 11.737 13.101 -27.266 1.00 35.81 169 PRO A N 1
ATOM 1372 C CA . PRO A 1 169 ? 11.287 12.461 -28.492 1.00 35.81 169 PRO A CA 1
ATOM 1373 C C . PRO A 1 169 ? 11.727 10.995 -28.404 1.00 35.81 169 PRO A C 1
ATOM 1375 O O . PRO A 1 169 ? 12.917 10.678 -28.355 1.00 35.81 169 PRO A O 1
ATOM 1378 N N . PHE A 1 170 ? 10.754 10.097 -28.264 1.00 44.91 170 PHE A N 1
ATOM 1379 C CA . PHE A 1 170 ? 10.986 8.661 -28.250 1.00 44.91 170 PHE A CA 1
ATOM 1380 C C . PHE A 1 170 ? 11.589 8.289 -29.605 1.00 44.91 170 PHE A C 1
ATOM 1382 O O . PHE A 1 170 ? 10.893 8.293 -30.614 1.00 44.91 170 PHE A O 1
ATOM 1389 N N . ASN A 1 171 ? 12.897 8.037 -29.637 1.00 34.62 171 ASN A N 1
ATOM 1390 C CA . ASN A 1 171 ? 13.571 7.550 -30.826 1.00 34.62 171 ASN A CA 1
ATOM 1391 C C . ASN A 1 171 ? 13.153 6.076 -30.999 1.00 34.62 171 ASN A C 1
ATOM 1393 O O . ASN A 1 171 ? 13.519 5.255 -30.152 1.00 34.62 171 ASN A O 1
ATOM 1397 N N . PRO A 1 172 ? 12.370 5.708 -32.030 1.00 41.28 172 PRO A N 1
ATOM 1398 C CA . PRO A 1 172 ? 11.849 4.347 -32.194 1.00 41.28 172 PRO A CA 1
ATOM 1399 C C . PRO A 1 172 ? 12.946 3.293 -32.447 1.00 41.28 172 PRO A C 1
ATOM 1401 O O . PRO A 1 172 ? 12.645 2.107 -32.512 1.00 41.28 172 PRO A O 1
ATOM 1404 N N . GLY A 1 173 ? 14.217 3.698 -32.555 1.00 33.28 173 GLY A N 1
ATOM 1405 C CA . GLY A 1 173 ? 15.364 2.808 -32.753 1.00 33.28 173 GLY A CA 1
ATOM 1406 C C . GLY A 1 173 ? 15.870 2.068 -31.508 1.00 33.28 173 GLY A C 1
ATOM 1407 O O . GLY A 1 173 ? 16.736 1.212 -31.650 1.00 33.28 173 GLY A O 1
ATOM 1408 N N . PHE A 1 174 ? 15.356 2.344 -30.301 1.00 41.00 174 PHE A N 1
ATOM 1409 C CA . PHE A 1 174 ? 15.708 1.573 -29.096 1.00 41.00 174 PHE A CA 1
ATOM 1410 C C . PHE A 1 174 ? 14.670 0.481 -28.799 1.00 41.00 174 PHE A C 1
ATOM 1412 O O . PHE A 1 174 ? 14.195 0.313 -27.678 1.00 41.00 174 PHE A O 1
ATOM 1419 N N . THR A 1 175 ? 14.320 -0.299 -29.822 1.00 32.81 175 THR A N 1
ATOM 1420 C CA . THR A 1 175 ? 13.885 -1.679 -29.611 1.00 32.81 175 THR A CA 1
ATOM 1421 C C . THR A 1 175 ? 15.058 -2.429 -28.998 1.00 32.81 175 THR A C 1
ATOM 1423 O O . THR A 1 175 ? 15.968 -2.866 -29.704 1.00 32.81 175 THR A O 1
ATOM 1426 N N . ILE A 1 176 ? 15.043 -2.612 -27.676 1.00 40.50 176 ILE A N 1
ATOM 1427 C CA . ILE A 1 176 ? 15.696 -3.785 -27.105 1.00 40.50 176 ILE A CA 1
ATOM 1428 C C . ILE A 1 176 ? 15.008 -4.953 -27.805 1.00 40.50 176 ILE A C 1
ATOM 1430 O O . ILE A 1 176 ? 13.842 -5.240 -27.545 1.00 40.50 176 ILE A O 1
ATOM 1434 N N . SER A 1 177 ? 15.706 -5.566 -28.761 1.00 31.34 177 SER A N 1
ATOM 1435 C CA . SER A 1 177 ? 15.331 -6.848 -29.338 1.00 31.34 177 SER A CA 1
ATOM 1436 C C . SER A 1 177 ? 15.418 -7.888 -28.221 1.00 31.34 177 SER A C 1
ATOM 1438 O O . SER A 1 177 ? 16.341 -8.700 -28.169 1.00 31.34 177 SER A O 1
ATOM 1440 N N . LEU A 1 178 ? 14.442 -7.871 -27.316 1.00 38.94 178 LEU A N 1
ATOM 1441 C CA . LEU A 1 178 ? 13.991 -9.053 -26.615 1.00 38.94 178 LEU A CA 1
ATOM 1442 C C . LEU A 1 178 ? 13.455 -9.958 -27.719 1.00 38.94 178 LEU A C 1
ATOM 1444 O O . LEU A 1 178 ? 12.275 -9.920 -28.061 1.00 38.94 178 LEU A O 1
ATOM 1448 N N . LYS A 1 179 ? 14.350 -10.756 -28.321 1.00 28.52 179 LYS A N 1
ATOM 1449 C CA . LYS A 1 179 ? 13.923 -12.011 -28.934 1.00 28.52 179 LYS A CA 1
ATOM 1450 C C . LYS A 1 179 ? 12.998 -12.634 -27.894 1.00 28.52 179 LYS A C 1
ATOM 1452 O O . LYS A 1 179 ? 13.464 -12.816 -26.763 1.00 28.52 179 LYS A O 1
ATOM 1457 N N . PRO A 1 180 ? 11.725 -12.909 -28.213 1.00 36.38 180 PRO A N 1
ATOM 1458 C CA . PRO A 1 180 ? 10.917 -13.694 -27.313 1.00 36.38 180 PRO A CA 1
ATOM 1459 C C . PRO A 1 180 ? 11.703 -14.985 -27.124 1.00 36.38 180 PRO A C 1
ATOM 1461 O O . PRO A 1 180 ? 11.898 -15.754 -28.069 1.00 36.38 180 PRO A O 1
ATOM 1464 N N . ILE A 1 181 ? 12.218 -15.200 -25.914 1.00 37.75 181 ILE A N 1
ATOM 1465 C CA . ILE A 1 181 ? 12.465 -16.551 -25.451 1.00 37.75 181 ILE A CA 1
ATOM 1466 C C . ILE A 1 181 ? 11.053 -17.106 -25.355 1.00 37.75 181 ILE A C 1
ATOM 1468 O O . ILE A 1 181 ? 10.380 -16.993 -24.333 1.00 37.75 181 ILE A O 1
ATOM 1472 N N . LEU A 1 182 ? 10.571 -17.591 -26.505 1.00 32.47 182 LEU A N 1
ATOM 1473 C CA . LEU A 1 182 ? 9.529 -18.581 -26.569 1.00 32.47 182 LEU A CA 1
ATOM 1474 C C . LEU A 1 182 ? 9.912 -19.571 -25.482 1.00 32.47 182 LEU A C 1
ATOM 1476 O O . LEU A 1 182 ? 10.995 -20.162 -25.521 1.00 32.47 182 LEU A O 1
ATOM 1480 N N . ILE A 1 183 ? 9.031 -19.698 -24.502 1.00 39.66 183 ILE A N 1
ATOM 1481 C CA . ILE A 1 183 ? 8.889 -20.919 -23.738 1.00 39.66 183 ILE A CA 1
ATOM 1482 C C . ILE A 1 183 ? 8.929 -22.024 -24.791 1.00 39.66 183 ILE A C 1
ATOM 1484 O O . ILE A 1 183 ? 7.998 -22.172 -25.583 1.00 39.66 183 ILE A O 1
ATOM 1488 N N . SER A 1 184 ? 10.077 -22.694 -24.891 1.00 28.77 184 SER A N 1
ATOM 1489 C CA . SER A 1 184 ? 10.221 -23.857 -25.745 1.00 28.77 184 SER A CA 1
ATOM 1490 C C . SER A 1 184 ? 9.134 -24.816 -25.275 1.00 28.77 184 SER A C 1
ATOM 1492 O O . SER A 1 184 ? 9.106 -25.129 -24.077 1.00 28.77 184 SER A O 1
ATOM 1494 N N . PRO A 1 185 ? 8.189 -25.225 -26.137 1.00 33.19 185 PRO A N 1
ATOM 1495 C CA . PRO A 1 185 ? 7.266 -26.267 -25.757 1.00 33.19 185 PRO A CA 1
ATOM 1496 C C . PRO A 1 185 ? 8.131 -27.465 -25.395 1.00 33.19 185 PRO A C 1
ATOM 1498 O O . PRO A 1 185 ? 8.959 -27.910 -26.191 1.00 33.19 185 PRO A O 1
ATOM 1501 N N . VAL A 1 186 ? 7.967 -27.908 -24.152 1.00 38.22 186 VAL A N 1
ATOM 1502 C CA . VAL A 1 186 ? 8.445 -29.174 -23.611 1.00 38.22 186 VAL A CA 1
ATOM 1503 C C . VAL A 1 186 ? 8.586 -30.177 -24.752 1.00 38.22 186 VAL A C 1
ATOM 1505 O O . VAL A 1 186 ? 7.598 -30.611 -25.345 1.00 38.22 186 VAL A O 1
ATOM 1508 N N . SER A 1 187 ? 9.840 -30.476 -25.093 1.00 32.81 187 SER A N 1
ATOM 1509 C CA . SER A 1 187 ? 10.210 -31.486 -26.071 1.00 32.81 187 SER A CA 1
ATOM 1510 C C . SER A 1 187 ? 9.575 -32.804 -25.641 1.00 32.81 187 SER A C 1
ATOM 1512 O O . SER A 1 187 ? 10.055 -33.508 -24.755 1.00 32.81 187 SER A O 1
ATOM 1514 N N . LEU A 1 188 ? 8.473 -33.142 -26.304 1.00 37.53 188 LEU A N 1
ATOM 1515 C CA . LEU A 1 188 ? 7.766 -34.418 -26.272 1.00 37.53 188 LEU A CA 1
ATOM 1516 C C . LEU A 1 188 ? 8.601 -35.511 -26.979 1.00 37.53 188 LEU A C 1
ATOM 1518 O O . LEU A 1 188 ? 8.098 -36.269 -27.804 1.00 37.53 188 LEU A O 1
ATOM 1522 N N . LYS A 1 189 ? 9.905 -35.578 -26.678 1.00 33.34 189 LYS A N 1
ATOM 1523 C CA . LYS A 1 189 ? 10.879 -36.509 -27.273 1.00 33.34 189 LYS A CA 1
ATOM 1524 C C . LYS A 1 189 ? 11.571 -37.413 -26.244 1.00 33.34 189 LYS A C 1
ATOM 1526 O O . LYS A 1 189 ? 12.498 -38.130 -26.591 1.00 33.34 189 LYS A O 1
ATOM 1531 N N . GLU A 1 190 ? 11.062 -37.446 -25.011 1.00 34.28 190 GLU A N 1
ATOM 1532 C CA . GLU A 1 190 ? 11.592 -38.266 -23.906 1.00 34.28 190 GLU A CA 1
ATOM 1533 C C . GLU A 1 190 ? 10.529 -39.163 -23.236 1.00 34.28 190 GLU A C 1
ATOM 1535 O O . GLU A 1 190 ? 10.606 -39.505 -22.063 1.00 34.28 190 GLU A O 1
ATOM 1540 N N . ARG A 1 191 ? 9.519 -39.609 -24.000 1.00 34.91 191 ARG A N 1
ATOM 1541 C CA . ARG A 1 191 ? 8.588 -40.686 -23.589 1.00 34.91 191 ARG A CA 1
ATOM 1542 C C . ARG A 1 191 ? 8.648 -41.919 -24.494 1.00 34.91 191 ARG A C 1
ATOM 1544 O O . ARG A 1 191 ? 7.615 -42.481 -24.838 1.00 34.91 191 ARG A O 1
ATOM 1551 N N . ARG A 1 192 ? 9.846 -42.356 -24.894 1.00 32.22 192 ARG A N 1
ATOM 1552 C CA . ARG A 1 192 ? 10.058 -43.698 -25.480 1.00 32.22 192 ARG A CA 1
ATOM 1553 C C . ARG A 1 192 ? 11.434 -44.273 -25.157 1.00 32.22 192 ARG A C 1
ATOM 1555 O O . ARG A 1 192 ? 12.137 -44.716 -26.047 1.00 32.22 192 ARG A O 1
ATOM 1562 N N . PHE A 1 193 ? 11.810 -44.302 -23.889 1.00 31.31 193 PHE A N 1
ATOM 1563 C CA . PHE A 1 193 ? 12.856 -45.213 -23.427 1.00 31.31 193 PHE A CA 1
ATOM 1564 C C . PHE A 1 193 ? 12.489 -45.666 -22.024 1.00 31.31 193 PHE A C 1
ATOM 1566 O O . PHE A 1 193 ? 13.000 -45.128 -21.063 1.00 31.31 193 PHE A O 1
ATOM 1573 N N . PHE A 1 194 ? 11.492 -46.551 -21.933 1.00 30.28 194 PHE A N 1
ATOM 1574 C CA . PHE A 1 194 ? 11.331 -47.583 -20.899 1.00 30.28 194 PHE A CA 1
ATOM 1575 C C . PHE A 1 194 ? 9.954 -48.241 -21.064 1.00 30.28 194 PHE A C 1
ATOM 1577 O O . PHE A 1 194 ? 9.046 -47.939 -20.310 1.00 30.28 194 PHE A O 1
ATOM 1584 N N . VAL A 1 195 ? 9.796 -49.124 -22.061 1.00 30.36 195 VAL A N 1
ATOM 1585 C CA . VAL A 1 195 ? 8.906 -50.303 -22.001 1.00 30.36 195 VAL A CA 1
ATOM 1586 C C . VAL A 1 195 ? 9.434 -51.355 -22.995 1.00 30.36 195 VAL A C 1
ATOM 1588 O O . VAL A 1 195 ? 9.351 -51.174 -24.201 1.00 30.36 195 VAL A O 1
ATOM 1591 N N . PHE A 1 196 ? 9.992 -52.432 -22.434 1.00 29.30 196 PHE A N 1
ATOM 1592 C CA . PHE A 1 196 ? 9.987 -53.829 -22.897 1.00 29.30 196 PHE A CA 1
ATOM 1593 C C . PHE A 1 196 ? 10.370 -54.205 -24.346 1.00 29.30 196 PHE A C 1
ATOM 1595 O O . PHE A 1 196 ? 9.614 -54.039 -25.295 1.00 29.30 196 PHE A O 1
ATOM 1602 N N . VAL A 1 197 ? 11.512 -54.903 -24.449 1.00 32.38 197 VAL A N 1
ATOM 1603 C CA . VAL A 1 197 ? 11.640 -56.308 -24.904 1.00 32.38 197 VAL A CA 1
ATOM 1604 C C . VAL A 1 197 ? 10.487 -56.834 -25.776 1.00 32.38 197 VAL A C 1
ATOM 1606 O O . VAL A 1 197 ? 9.381 -56.979 -25.259 1.00 32.38 197 VAL A O 1
ATOM 1609 N N . LYS A 1 198 ? 10.795 -57.282 -27.014 1.00 30.66 198 LYS A N 1
ATOM 1610 C CA . LYS A 1 198 ? 10.539 -58.654 -27.546 1.00 30.66 198 LYS A CA 1
ATOM 1611 C C . LYS A 1 198 ? 10.480 -58.707 -29.090 1.00 30.66 198 LYS A C 1
ATOM 1613 O O . LYS A 1 198 ? 9.583 -58.120 -29.675 1.00 30.66 198 LYS A O 1
ATOM 1618 N N . LYS A 1 199 ? 11.323 -59.593 -29.670 1.00 31.48 199 LYS A N 1
ATOM 1619 C CA . LYS A 1 199 ? 11.224 -60.270 -31.001 1.00 31.48 199 LYS A CA 1
ATOM 1620 C C . LYS A 1 199 ? 11.372 -59.373 -32.250 1.00 31.48 199 LYS A C 1
ATOM 1622 O O . LYS A 1 199 ? 10.949 -58.238 -32.222 1.00 31.48 199 LYS A O 1
ATOM 1627 N N . ARG A 1 200 ? 11.857 -59.794 -33.426 1.00 32.47 200 ARG A N 1
ATOM 1628 C CA . ARG A 1 200 ? 12.544 -60.966 -34.033 1.00 32.47 200 ARG A CA 1
ATOM 1629 C C . ARG A 1 200 ? 12.914 -60.465 -35.454 1.00 32.47 200 ARG A C 1
ATOM 1631 O O . ARG A 1 200 ? 12.096 -59.792 -36.061 1.00 32.47 200 ARG A O 1
ATOM 1638 N N . PHE A 1 201 ? 14.162 -60.600 -35.902 1.00 34.03 201 PHE A N 1
ATOM 1639 C CA . PHE A 1 201 ? 14.595 -61.478 -37.012 1.00 34.03 201 PHE A CA 1
ATOM 1640 C C . PHE A 1 201 ? 13.788 -61.430 -38.328 1.00 34.03 201 PHE A C 1
ATOM 1642 O O . PHE A 1 201 ? 12.662 -61.917 -38.354 1.00 34.03 201 PHE A O 1
ATOM 1649 N N . HIS A 1 202 ? 14.435 -60.928 -39.394 1.00 30.20 202 HIS A N 1
ATOM 1650 C CA . HIS A 1 202 ? 14.716 -61.542 -40.721 1.00 30.20 202 HIS A CA 1
ATOM 1651 C C . HIS A 1 202 ? 14.940 -60.407 -41.751 1.00 30.20 202 HIS A C 1
ATOM 1653 O O . HIS A 1 202 ? 14.085 -59.541 -41.878 1.00 30.20 202 HIS A O 1
ATOM 1659 N N . LEU A 1 203 ? 16.140 -60.196 -42.320 1.00 32.75 203 LEU A N 1
ATOM 1660 C CA . LEU A 1 203 ? 16.767 -60.946 -43.430 1.00 32.75 203 LEU A CA 1
ATOM 1661 C C . LEU A 1 203 ? 15.785 -61.205 -44.578 1.00 32.75 203 LEU A C 1
ATOM 1663 O O . LEU A 1 203 ? 15.075 -62.204 -44.532 1.00 32.75 203 LEU A O 1
ATOM 1667 N N . THR A 1 204 ? 15.738 -60.306 -45.563 1.00 41.22 204 THR A N 1
ATOM 1668 C CA . THR A 1 204 ? 16.445 -60.396 -46.863 1.00 41.22 204 THR A CA 1
ATOM 1669 C C . THR A 1 204 ? 16.273 -59.088 -47.617 1.00 41.22 204 THR A C 1
ATOM 1671 O O . THR A 1 204 ? 15.171 -58.510 -47.503 1.00 41.22 204 THR A O 1
#

pLDDT: mean 70.11, std 19.66, range [28.52, 95.94]

Foldseek 3Di:
DPDQPDDDPVVVVVLQVVLVVVLVVLVVVLVVVLVVLVVDPDPVSVVCSVVVNVLSVLVNVLSNLLSQQSWDQRPDVRDTDGPGVLVPPDPVVSVVSVLVSLLSNLLNVLVVVVVVVLVVQVPDDPPDPSRDDSVPDPVVVSVVVSVVVSVVVSVVVVVVVVVVVVPDPDPVPPPPPPVPPPPPPDPPPPPPPDDDDDDDDDDD